Protein AF-A0A7S0HJM2-F1 (afdb_monomer_lite)

Foldseek 3Di:
DDDDDDDDDDDDDDDDDDDDDDDDDDDDDDDDDDDDDDDDPPDVVVVVVVCVVVPDPDQLVVQLVVCVVVVHDNVSSNVSSVVSVVQVVVLQVVQVLLVVLLPDPAQFLVNVLVVLVVVLVCLVVVCDPVNVVVVVVCVVVVHCVVVVSVVVSVLSVVLNLLSVLDDPVCRRPVVVCDDVNLVSSCVVVVVDPCSVSSVVSSLVSLVSRLLSVVQNVCVVVVHDRDSGPVVSVVVCVVPPDPSRVVSVVVVVLVPDDPVVVVVVVVVVVVVVVVVVVVVVVD

Radius of gyration: 31.95 Å; chains: 1; bounding box: 78×74×97 Å

pLDDT: mean 72.07, std 19.84, range [29.3, 94.88]

Sequence (282 aa):
ELHRLRSRLASMLVRRAGLASCRRWAVRSLCTPTTPPTPPTPTISERIQDRIAEQATSAPSLAFDAARRRGGGFGDAVAAMREKKKQVDKEDAFAANTQHLIKLPKFTMSEFREMLQESLDKQEAGMSYLNKARLKLDTMRGGSTETMIDGQVAKVQTQIDIINQMTPCEVDRPALIGYLERERITLALGLGSDKRIIGDMLEQQEMMAMQRQWTIREVLQGRGVPVTNEEARIRMGNSPTKWYVKVMRRMQIKNMTFKDRRKLWMYNGKKNKRAKDTARWK

Structure (mmCIF, N/CA/C/O backbone):
data_AF-A0A7S0HJM2-F1
#
_entry.id   AF-A0A7S0HJM2-F1
#
loop_
_atom_site.group_PDB
_atom_site.id
_atom_site.type_symbol
_atom_site.label_atom_id
_atom_site.label_alt_id
_atom_site.label_comp_id
_atom_site.label_asym_id
_atom_site.label_entity_id
_atom_site.label_seq_id
_atom_site.pdbx_PDB_ins_code
_atom_site.Cartn_x
_atom_site.Cartn_y
_atom_site.Cartn_z
_atom_site.occupancy
_atom_site.B_iso_or_equiv
_atom_site.auth_seq_id
_atom_site.auth_comp_id
_atom_site.auth_asym_id
_atom_site.auth_atom_id
_atom_site.pdbx_PDB_model_num
ATOM 1 N N . GLU A 1 1 ? -47.186 -0.959 18.028 1.00 35.44 1 GLU A N 1
ATOM 2 C CA . GLU A 1 1 ? -46.900 -2.007 17.030 1.00 35.44 1 GLU A CA 1
ATOM 3 C C . GLU A 1 1 ? -47.583 -1.653 15.713 1.00 35.44 1 GLU A C 1
ATOM 5 O O . GLU A 1 1 ? -48.695 -1.155 15.739 1.00 35.44 1 GLU A O 1
ATOM 10 N N . LEU A 1 2 ? -46.881 -1.881 14.598 1.00 34.25 2 LEU A N 1
ATOM 11 C CA . LEU A 1 2 ? -47.413 -2.143 13.251 1.00 34.25 2 LEU A CA 1
ATOM 12 C C . LEU A 1 2 ? -48.374 -1.118 12.605 1.00 34.25 2 LEU A C 1
ATOM 14 O O . LEU A 1 2 ? -49.570 -1.353 12.503 1.00 34.25 2 LEU A O 1
ATOM 18 N N . HIS A 1 3 ? -47.807 -0.098 11.951 1.00 29.86 3 HIS A N 1
ATOM 19 C CA . HIS A 1 3 ? -48.376 0.410 10.696 1.00 29.86 3 HIS A CA 1
ATOM 20 C C . HIS A 1 3 ? -47.515 -0.080 9.527 1.00 29.86 3 HIS A C 1
ATOM 22 O O . HIS A 1 3 ? -46.443 0.447 9.233 1.00 29.86 3 HIS A O 1
ATOM 28 N N . ARG A 1 4 ? -47.987 -1.147 8.881 1.00 39.69 4 ARG A N 1
ATOM 29 C CA . ARG A 1 4 ? -47.560 -1.593 7.552 1.00 39.69 4 ARG A CA 1
ATOM 30 C C . ARG A 1 4 ? -48.736 -1.431 6.594 1.00 39.69 4 ARG A C 1
ATOM 32 O O . ARG A 1 4 ? -49.878 -1.585 7.008 1.00 39.69 4 ARG A O 1
ATOM 39 N N . LEU A 1 5 ? -48.375 -1.305 5.313 1.00 39.41 5 LEU A N 1
ATOM 40 C CA . LEU A 1 5 ? -49.205 -1.367 4.100 1.00 39.41 5 LEU A CA 1
ATOM 41 C C . LEU A 1 5 ? -49.820 -0.017 3.700 1.00 39.41 5 LEU A C 1
ATOM 43 O O . LEU A 1 5 ? -50.412 0.661 4.518 1.00 39.41 5 LEU A O 1
ATOM 47 N N . ARG A 1 6 ? -49.808 0.427 2.446 1.00 37.84 6 ARG A N 1
ATOM 48 C CA . ARG A 1 6 ? -49.053 0.105 1.226 1.00 37.84 6 ARG A CA 1
ATOM 49 C C . ARG A 1 6 ? -49.478 1.206 0.235 1.00 37.84 6 ARG A C 1
ATOM 51 O O . ARG A 1 6 ? -50.664 1.391 0.022 1.00 37.84 6 ARG A O 1
ATOM 58 N N . SER A 1 7 ? -48.509 1.919 -0.334 1.00 36.03 7 SER A N 1
ATOM 59 C CA . SER A 1 7 ? -48.443 2.389 -1.734 1.00 36.03 7 SER A CA 1
ATOM 60 C C . SER A 1 7 ? -49.703 2.843 -2.520 1.00 36.03 7 SER A C 1
ATOM 62 O O . SER A 1 7 ? -50.543 2.015 -2.852 1.00 36.03 7 SER A O 1
ATOM 64 N N . ARG A 1 8 ? -49.566 4.066 -3.087 1.00 38.41 8 ARG A N 1
ATOM 65 C CA . ARG A 1 8 ? -49.830 4.492 -4.496 1.00 38.41 8 ARG A CA 1
ATOM 66 C C . ARG A 1 8 ? -51.264 4.898 -4.918 1.00 38.41 8 ARG A C 1
ATOM 68 O O . ARG A 1 8 ? -52.095 4.022 -5.090 1.00 38.41 8 ARG A O 1
ATOM 75 N N . LEU A 1 9 ? -51.486 6.176 -5.297 1.00 31.44 9 LEU A N 1
ATOM 76 C CA . LEU A 1 9 ? -51.488 6.721 -6.688 1.00 31.44 9 LEU A CA 1
ATOM 77 C C . LEU A 1 9 ? -52.138 8.128 -6.825 1.00 31.44 9 LEU A C 1
ATOM 79 O O . LEU A 1 9 ? -53.023 8.471 -6.054 1.00 31.44 9 LEU A O 1
ATOM 83 N N . ALA A 1 10 ? -51.718 8.842 -7.891 1.00 31.72 10 ALA A N 1
ATOM 84 C CA . ALA A 1 10 ? -52.287 10.036 -8.569 1.00 31.72 10 ALA A CA 1
ATOM 85 C C . ALA A 1 10 ? -52.242 11.383 -7.804 1.00 31.72 10 ALA A C 1
ATOM 87 O O . ALA A 1 10 ? -52.931 11.560 -6.813 1.00 31.72 10 ALA A O 1
ATOM 88 N N . SER A 1 11 ? -51.386 12.373 -8.112 1.00 32.09 11 SER A N 1
ATOM 89 C CA . SER A 1 11 ? -51.112 13.131 -9.359 1.00 32.09 11 SER A CA 1
ATOM 90 C C . SER A 1 11 ? -52.329 13.887 -9.915 1.00 32.09 11 SER A C 1
ATOM 92 O O . SER A 1 11 ? -53.127 13.341 -10.672 1.00 32.09 11 SER A O 1
ATOM 94 N N . MET A 1 12 ? -52.433 15.167 -9.538 1.00 32.38 12 MET A N 1
ATOM 95 C CA . MET A 1 12 ? -53.370 16.164 -10.059 1.00 32.38 12 MET A CA 1
ATOM 96 C C . MET A 1 12 ? -52.606 17.391 -10.597 1.00 32.38 12 MET A C 1
ATOM 98 O O . MET A 1 12 ? -51.786 17.957 -9.884 1.00 32.38 12 MET A O 1
ATOM 102 N N . LEU A 1 13 ? -52.937 17.763 -11.844 1.00 34.78 13 LEU A N 1
ATOM 103 C CA . LEU A 1 13 ? -53.300 19.102 -12.363 1.00 34.78 13 LEU A CA 1
ATOM 104 C C . LEU A 1 13 ? -52.437 20.351 -12.069 1.00 34.78 13 LEU A C 1
ATOM 106 O O . LEU A 1 13 ? -52.196 20.674 -10.917 1.00 34.78 13 LEU A O 1
ATOM 110 N N . VAL A 1 14 ? -52.164 21.134 -13.135 1.00 35.84 14 VAL A N 1
ATOM 111 C CA . VAL A 1 14 ? -52.403 22.604 -13.345 1.00 35.84 14 VAL A CA 1
ATOM 112 C C . VAL A 1 14 ? -51.677 23.002 -14.662 1.00 35.84 14 VAL A C 1
ATOM 114 O O . VAL A 1 14 ? -50.495 22.722 -14.788 1.00 35.84 14 VAL A O 1
ATOM 117 N N . ARG A 1 15 ? -52.297 23.377 -15.802 1.00 37.44 15 ARG A N 1
ATOM 118 C CA . ARG A 1 15 ? -53.109 24.544 -16.267 1.00 37.44 15 ARG A CA 1
ATOM 119 C C . ARG A 1 15 ? -52.349 25.868 -16.572 1.00 37.44 15 ARG A C 1
ATOM 121 O O . ARG A 1 15 ? -51.849 26.489 -15.648 1.00 37.44 15 ARG A O 1
ATOM 128 N N . ARG A 1 16 ? -52.546 26.356 -17.827 1.00 35.62 16 ARG A N 1
ATOM 129 C CA . ARG A 1 16 ? -52.614 27.766 -18.349 1.00 35.62 16 ARG A CA 1
ATOM 130 C C . ARG A 1 16 ? -51.296 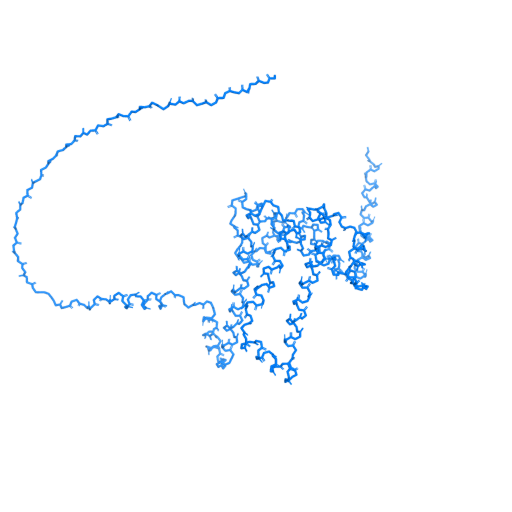28.577 -18.445 1.00 35.62 16 ARG A C 1
ATOM 132 O O . ARG A 1 16 ? -50.436 28.397 -17.609 1.00 35.62 16 ARG A O 1
ATOM 139 N N . ALA A 1 17 ? -51.046 29.502 -19.389 1.00 33.78 17 ALA A N 1
ATOM 140 C CA . ALA A 1 17 ? -51.812 30.192 -20.446 1.00 33.78 17 ALA A CA 1
ATOM 141 C C . ALA A 1 17 ? -50.850 30.780 -21.521 1.00 33.78 17 ALA A C 1
ATOM 143 O O . ALA A 1 17 ? -49.657 30.913 -21.266 1.00 33.78 17 ALA A O 1
ATOM 144 N N . GLY A 1 18 ? -51.377 31.167 -22.692 1.00 29.30 18 GLY A N 1
ATOM 145 C CA . GLY A 1 18 ? -50.686 31.981 -23.708 1.00 29.30 18 GLY A CA 1
ATOM 146 C C . GLY A 1 18 ? -51.270 33.397 -23.851 1.00 29.30 18 GLY A C 1
ATOM 147 O O . GLY A 1 18 ? -52.279 33.681 -23.209 1.00 29.30 18 GLY A O 1
ATOM 148 N N . LEU A 1 19 ? -50.627 34.228 -24.697 1.00 34.22 19 LEU A N 1
ATOM 149 C CA . LEU A 1 19 ? -51.104 35.382 -25.517 1.00 34.22 19 LEU A CA 1
ATOM 150 C C . LEU A 1 19 ? -49.920 36.357 -25.767 1.00 34.22 19 LEU A C 1
ATOM 152 O O . LEU A 1 19 ? -49.280 36.771 -24.811 1.00 34.22 19 LEU A O 1
ATOM 156 N N . ALA A 1 20 ? -49.462 36.531 -27.023 1.00 34.50 20 ALA A N 1
ATOM 157 C CA . ALA A 1 20 ? -49.727 37.664 -27.954 1.00 34.50 20 ALA A CA 1
ATOM 158 C C . ALA A 1 20 ? -48.845 38.919 -27.660 1.00 34.50 20 ALA A C 1
ATOM 160 O O . ALA A 1 20 ? -48.579 39.193 -26.506 1.00 34.50 20 ALA A O 1
ATOM 161 N N . SER A 1 21 ? -48.343 39.767 -28.575 1.00 32.31 21 SER A N 1
ATOM 162 C CA . SER A 1 21 ? -48.654 40.086 -29.978 1.00 32.31 21 SER A CA 1
ATOM 163 C C . SER A 1 21 ? -47.616 41.108 -30.542 1.00 32.31 21 SER A C 1
ATOM 165 O O . SER A 1 21 ? -47.204 41.973 -29.781 1.00 32.31 21 SER A O 1
ATOM 167 N N . CYS A 1 22 ? -47.311 41.032 -31.860 1.00 31.11 22 CYS A N 1
ATOM 168 C CA . CYS A 1 22 ? -47.106 42.097 -32.898 1.00 31.11 22 CYS A CA 1
ATOM 169 C C . CYS A 1 22 ? -46.152 43.307 -32.640 1.00 31.11 22 CYS A C 1
ATOM 171 O O . CYS A 1 22 ? -46.094 43.808 -31.535 1.00 31.11 22 CYS A O 1
ATOM 173 N N . ARG A 1 23 ? -45.414 43.959 -33.567 1.00 34.47 23 ARG A N 1
ATOM 174 C CA . ARG A 1 23 ? -45.433 44.280 -35.028 1.00 34.47 23 ARG A CA 1
ATOM 175 C C . ARG A 1 23 ? -43.993 44.762 -35.388 1.00 34.47 23 ARG A C 1
ATOM 177 O O . ARG A 1 23 ? -43.391 45.443 -34.574 1.00 34.47 23 ARG A O 1
ATOM 184 N N . ARG A 1 24 ? -43.320 44.314 -36.461 1.00 33.84 24 ARG A N 1
ATOM 185 C CA . ARG A 1 24 ? -43.288 44.815 -37.866 1.00 33.84 24 ARG A CA 1
ATOM 186 C C . ARG A 1 24 ? -42.875 46.298 -38.031 1.00 33.84 24 ARG A C 1
ATOM 188 O O . ARG A 1 24 ? -43.636 47.149 -37.602 1.00 33.84 24 ARG A O 1
ATOM 195 N N . TRP A 1 25 ? -41.779 46.559 -38.768 1.00 30.77 25 TRP A N 1
ATOM 196 C CA . TRP A 1 25 ? -41.647 47.496 -39.914 1.00 30.77 25 TRP A CA 1
ATOM 197 C C . TRP A 1 25 ? -40.317 47.249 -40.673 1.00 30.77 25 TRP A C 1
ATOM 199 O O . TRP A 1 25 ? -39.283 47.000 -40.064 1.00 30.77 25 TRP A O 1
ATOM 209 N N . ALA A 1 26 ? -40.391 47.254 -42.010 1.00 34.91 26 ALA A N 1
ATOM 210 C CA . ALA A 1 26 ? -39.278 47.196 -42.973 1.00 34.91 26 ALA A CA 1
ATOM 211 C C . ALA A 1 26 ? -38.727 48.627 -43.217 1.00 34.91 26 ALA A C 1
ATOM 213 O O . ALA A 1 26 ? -39.405 49.583 -42.861 1.00 34.91 26 ALA A O 1
ATOM 214 N N . VAL A 1 27 ? -37.536 48.870 -43.783 1.00 32.28 27 VAL A N 1
ATOM 215 C CA . VAL A 1 27 ? -37.271 48.960 -45.239 1.00 32.28 27 VAL A CA 1
ATOM 216 C C . VAL A 1 27 ? -35.785 49.346 -45.474 1.00 32.28 27 VAL A C 1
ATOM 218 O O . VAL A 1 27 ? -35.268 50.221 -44.793 1.00 32.28 27 VAL A O 1
ATOM 221 N N . ARG A 1 28 ? -35.157 48.684 -46.465 1.00 34.41 28 ARG A N 1
ATOM 222 C CA . ARG A 1 28 ? -34.035 49.051 -47.378 1.00 34.41 28 ARG A CA 1
ATOM 223 C C . ARG A 1 28 ? -32.999 50.134 -46.989 1.00 34.41 28 ARG A C 1
ATOM 225 O O . ARG A 1 28 ? -33.351 51.294 -46.845 1.00 34.41 28 ARG A O 1
ATOM 232 N N . SER A 1 29 ? -31.716 49.812 -47.206 1.00 29.88 29 SER A N 1
ATOM 233 C CA . SER A 1 29 ? -30.872 50.550 -48.171 1.00 29.88 29 SER A CA 1
ATOM 234 C C . SER A 1 29 ? -29.669 49.714 -48.621 1.00 29.88 29 SER A C 1
ATOM 236 O O . SER A 1 29 ? -28.925 49.183 -47.803 1.00 29.88 29 SER A O 1
ATOM 238 N N . LEU A 1 30 ? -29.498 49.614 -49.940 1.00 36.19 30 LEU A N 1
ATOM 239 C CA . LEU A 1 30 ? -28.262 49.217 -50.615 1.00 36.19 30 LEU A CA 1
ATOM 240 C C . LEU A 1 30 ? -27.170 50.252 -50.316 1.00 36.19 30 LEU A C 1
ATOM 242 O O . LEU A 1 30 ? -27.486 51.438 -50.298 1.00 36.19 30 LEU A O 1
ATOM 246 N N . CYS A 1 31 ? -25.934 49.793 -50.104 1.00 30.30 31 CYS A N 1
ATOM 247 C CA . CYS A 1 31 ? -24.673 50.462 -50.458 1.00 30.30 31 CYS A CA 1
ATOM 248 C C . CYS A 1 31 ? -23.500 49.606 -49.951 1.00 30.30 31 CYS A C 1
ATOM 250 O O . CYS A 1 31 ? -23.173 49.613 -48.769 1.00 30.30 31 CYS A O 1
ATOM 252 N N . THR A 1 32 ? -22.855 48.869 -50.852 1.00 41.56 32 THR A N 1
ATOM 253 C CA . THR A 1 32 ? -21.442 48.492 -50.702 1.00 41.56 32 THR A CA 1
ATOM 254 C C . THR A 1 32 ? -20.575 49.673 -51.133 1.00 41.56 32 THR A C 1
ATOM 256 O O . THR A 1 32 ? -20.859 50.277 -52.169 1.00 41.56 32 THR A O 1
ATOM 259 N N . PRO A 1 33 ? -19.488 49.955 -50.401 1.00 38.25 33 PRO A N 1
ATOM 260 C CA . PRO A 1 33 ? -18.193 49.861 -51.061 1.00 38.25 33 PRO A CA 1
ATOM 261 C C . PRO A 1 33 ? -17.135 49.136 -50.213 1.00 38.25 33 PRO A C 1
ATOM 263 O O . PRO A 1 33 ? -16.931 49.396 -49.032 1.00 38.25 33 PRO A O 1
ATOM 266 N N . THR A 1 34 ? -16.487 48.196 -50.894 1.00 39.16 34 THR A N 1
ATOM 267 C CA . THR A 1 34 ? -15.087 47.765 -50.829 1.00 39.16 34 THR A CA 1
ATOM 268 C C . THR A 1 34 ? -14.243 48.239 -49.636 1.00 39.16 34 THR A C 1
ATOM 270 O O . THR A 1 34 ? -13.837 49.396 -49.559 1.00 39.16 34 THR A O 1
ATOM 273 N N . THR A 1 35 ? -13.871 47.293 -48.770 1.00 39.47 35 THR A N 1
ATOM 274 C CA . THR A 1 35 ? -12.772 47.406 -47.792 1.00 39.47 35 THR A CA 1
ATOM 275 C C . THR A 1 35 ? -11.821 46.195 -47.950 1.00 39.47 35 THR A C 1
ATOM 277 O O . THR A 1 35 ? -12.272 45.133 -48.383 1.00 39.47 35 THR A O 1
ATOM 280 N N . PRO A 1 36 ? -10.505 46.365 -47.701 1.00 46.25 36 PRO A N 1
ATOM 281 C CA . PRO A 1 36 ? -9.412 45.472 -48.125 1.00 46.25 36 PRO A CA 1
ATOM 282 C C . PRO A 1 36 ? -9.379 44.132 -47.360 1.00 46.25 36 PRO A C 1
ATOM 284 O O . PRO A 1 36 ? -10.027 44.018 -46.318 1.00 46.25 36 PRO A O 1
ATOM 287 N N . PRO A 1 37 ? -8.657 43.103 -47.863 1.00 42.22 37 PRO A N 1
ATOM 288 C CA . PRO A 1 37 ? -8.798 41.732 -47.386 1.00 42.22 37 PRO A CA 1
ATOM 289 C C . PRO A 1 37 ? -8.430 41.607 -45.909 1.00 42.22 37 PRO A C 1
ATOM 291 O O . PRO A 1 37 ? -7.331 41.945 -45.472 1.00 42.22 37 PRO A O 1
ATOM 294 N N . THR A 1 38 ? -9.383 41.082 -45.151 1.00 48.31 38 THR A N 1
ATOM 295 C CA . THR A 1 38 ? -9.191 40.553 -43.805 1.00 48.31 38 THR A CA 1
ATOM 296 C C . THR A 1 38 ? -8.124 39.449 -43.875 1.00 48.31 38 THR A C 1
ATOM 298 O O . THR A 1 38 ? -8.160 38.649 -44.815 1.00 48.31 38 THR A O 1
ATOM 301 N N . PRO A 1 39 ? -7.167 39.377 -42.928 1.00 53.12 39 PRO A N 1
ATOM 302 C CA . PRO A 1 39 ? -6.215 38.269 -42.876 1.00 53.12 39 PRO A CA 1
ATOM 303 C C . PRO A 1 39 ? -6.983 36.938 -42.833 1.00 53.12 39 PRO A C 1
ATOM 305 O O . PRO A 1 39 ? -8.080 36.900 -42.259 1.00 53.12 39 PRO A O 1
ATOM 308 N N . PRO A 1 40 ? -6.465 35.863 -43.460 1.00 50.03 40 PRO A N 1
ATOM 309 C CA . PRO A 1 40 ? -7.188 34.606 -43.553 1.00 50.03 40 PRO A CA 1
ATOM 310 C C . PRO A 1 40 ? -7.595 34.162 -42.151 1.00 50.03 40 PRO A C 1
ATOM 312 O O . PRO A 1 40 ? -6.784 34.105 -41.228 1.00 50.03 40 PRO A O 1
ATOM 315 N N . THR A 1 41 ? -8.891 33.900 -41.985 1.00 56.47 41 THR A N 1
ATOM 316 C CA . THR A 1 41 ? -9.397 33.269 -40.769 1.00 56.47 41 THR A CA 1
ATOM 317 C C . THR A 1 41 ? -8.665 31.936 -40.651 1.00 56.47 41 THR A C 1
ATOM 319 O O . THR A 1 41 ? -8.779 31.146 -41.591 1.00 56.47 41 THR A O 1
ATOM 322 N N . PRO A 1 42 ? -7.910 31.682 -39.564 1.00 46.59 42 PRO A N 1
ATOM 323 C CA . PRO A 1 42 ? -7.112 30.475 -39.461 1.00 46.59 42 PRO A CA 1
ATOM 324 C C . PRO A 1 42 ? -8.036 29.280 -39.624 1.00 46.59 42 PRO A C 1
ATOM 326 O O . PRO A 1 42 ? -9.114 29.203 -39.015 1.00 46.59 42 PRO A O 1
ATOM 329 N N . THR A 1 43 ? -7.623 28.391 -40.513 1.00 58.78 43 THR A N 1
ATOM 330 C CA . THR A 1 43 ? -8.372 27.202 -40.895 1.00 58.78 43 THR A CA 1
ATOM 331 C C . THR A 1 43 ? -8.685 26.405 -39.624 1.00 58.78 43 THR A C 1
ATOM 333 O O . THR A 1 43 ? -7.910 26.432 -38.670 1.00 58.78 43 THR A O 1
ATOM 336 N N . ILE A 1 44 ? -9.794 25.657 -39.565 1.00 53.03 44 ILE A N 1
ATOM 337 C CA . ILE A 1 44 ? -10.112 24.813 -38.389 1.00 53.03 44 ILE A CA 1
ATOM 338 C C . ILE A 1 44 ? -8.910 23.916 -38.019 1.00 53.03 44 ILE A C 1
ATOM 340 O O . ILE A 1 44 ? -8.659 23.686 -36.842 1.00 53.03 44 ILE A O 1
ATOM 344 N N . SER A 1 45 ? -8.107 23.517 -39.012 1.00 44.09 45 SER A N 1
ATOM 345 C CA . SER A 1 45 ? -6.845 22.792 -38.836 1.00 44.09 45 SER A CA 1
ATOM 346 C C . SER A 1 45 ? -5.731 23.597 -38.141 1.00 44.09 45 SER A C 1
ATOM 348 O O . SER A 1 45 ? -5.019 23.030 -37.319 1.00 44.09 45 SER A O 1
ATOM 350 N N . GLU A 1 46 ? -5.602 24.901 -38.400 1.00 45.16 46 GLU A N 1
ATOM 351 C CA . GLU A 1 46 ? -4.646 25.795 -37.718 1.00 45.16 46 GLU A CA 1
ATOM 352 C C . GLU A 1 46 ? -5.116 26.121 -36.299 1.00 45.16 46 GLU A C 1
ATOM 354 O O . GLU A 1 46 ? -4.326 26.072 -35.373 1.00 45.16 46 GLU A O 1
ATOM 359 N N . ARG A 1 47 ? -6.426 26.295 -36.067 1.00 48.97 47 ARG A N 1
ATOM 360 C CA . ARG A 1 47 ? -6.972 26.420 -34.698 1.00 48.97 47 ARG A CA 1
ATOM 361 C C . ARG A 1 47 ? -6.829 25.141 -33.872 1.00 48.97 47 ARG A C 1
ATOM 363 O O . ARG A 1 47 ? -6.786 25.212 -32.646 1.00 48.97 47 ARG A O 1
ATOM 370 N N . ILE A 1 48 ? -6.794 23.975 -34.518 1.00 47.00 48 ILE A N 1
ATOM 371 C CA . ILE A 1 48 ? -6.498 22.696 -33.865 1.00 47.00 48 ILE A CA 1
ATOM 372 C C . ILE A 1 48 ? -4.998 22.604 -33.560 1.00 47.00 48 ILE A C 1
ATOM 374 O O . ILE A 1 48 ? -4.652 22.219 -32.451 1.00 47.00 48 ILE A O 1
ATOM 378 N N . GLN A 1 49 ? -4.118 23.020 -34.475 1.00 42.75 49 GLN A N 1
ATOM 379 C CA . GLN A 1 49 ? -2.667 23.050 -34.247 1.00 42.75 49 GLN A CA 1
ATOM 380 C C . GLN A 1 49 ? -2.245 24.093 -33.198 1.00 42.75 49 GLN A C 1
ATOM 382 O O . GLN A 1 49 ? -1.430 23.772 -32.339 1.00 42.75 49 GLN A O 1
ATOM 387 N N . ASP A 1 50 ? -2.874 25.267 -33.168 1.00 37.66 50 ASP A N 1
ATOM 388 C CA . ASP A 1 50 ? -2.635 26.304 -32.159 1.00 37.66 50 ASP A CA 1
ATOM 389 C C . ASP A 1 50 ? -3.240 25.930 -30.801 1.00 37.66 50 ASP A C 1
ATOM 391 O O . ASP A 1 50 ? -2.626 26.188 -29.776 1.00 37.66 50 ASP A O 1
ATOM 395 N N . ARG A 1 51 ? -4.368 25.201 -30.744 1.00 43.41 51 ARG A N 1
ATOM 396 C CA . ARG A 1 51 ? -4.836 24.595 -29.478 1.00 43.41 51 ARG A CA 1
ATOM 397 C C . ARG A 1 51 ? -3.951 23.439 -29.006 1.00 43.41 51 ARG A C 1
ATOM 399 O O . ARG A 1 51 ? -3.852 23.238 -27.802 1.00 43.41 51 ARG A O 1
ATOM 406 N N . ILE A 1 52 ? -3.301 22.711 -29.916 1.00 43.72 52 ILE A N 1
ATOM 407 C CA . ILE A 1 52 ? -2.284 21.690 -29.599 1.00 43.72 52 ILE A CA 1
ATOM 408 C C . ILE A 1 52 ? -0.964 22.345 -29.140 1.00 43.72 52 ILE A C 1
ATOM 410 O O . ILE A 1 52 ? -0.239 21.746 -28.351 1.00 43.72 52 ILE A O 1
ATOM 414 N N . ALA A 1 53 ? -0.661 23.570 -29.584 1.00 37.69 53 ALA A N 1
ATOM 415 C CA . ALA A 1 53 ? 0.522 24.332 -29.176 1.00 37.69 53 ALA A CA 1
ATOM 416 C C . ALA A 1 53 ? 0.303 25.180 -27.901 1.00 37.69 53 ALA A C 1
ATOM 418 O O . ALA A 1 53 ? 1.230 25.333 -27.106 1.00 37.69 53 ALA A O 1
ATOM 419 N N . GLU A 1 54 ? -0.912 25.690 -27.664 1.00 41.31 54 GLU A N 1
ATOM 420 C CA . GLU A 1 54 ? -1.283 26.486 -26.481 1.00 41.31 54 GLU A CA 1
ATOM 421 C C . GLU A 1 54 ? -1.777 25.634 -25.295 1.00 41.31 54 GLU A C 1
ATOM 423 O O . GLU A 1 54 ? -1.743 26.095 -24.152 1.00 41.31 54 GLU A O 1
ATOM 428 N N . GLN A 1 55 ? -2.174 24.371 -25.509 1.00 40.81 55 GLN A N 1
ATOM 429 C CA . GLN A 1 55 ? -2.395 23.404 -24.429 1.00 40.81 55 GLN A CA 1
ATOM 430 C C . GLN A 1 55 ? -1.212 22.434 -24.313 1.00 40.81 55 GLN A C 1
ATOM 432 O O . GLN A 1 55 ? -1.024 21.548 -25.135 1.00 40.81 55 GLN A O 1
ATOM 437 N N . ALA A 1 56 ? -0.501 22.542 -23.189 1.00 37.66 56 ALA A N 1
ATOM 438 C CA . ALA A 1 56 ? 0.409 21.542 -22.632 1.00 37.66 56 ALA A CA 1
ATOM 439 C C . ALA A 1 56 ? 1.836 21.481 -23.208 1.00 37.66 56 ALA A C 1
ATOM 441 O O . ALA A 1 56 ? 2.274 20.468 -23.755 1.00 37.66 56 ALA A O 1
ATOM 442 N N . THR A 1 57 ? 2.677 22.440 -22.806 1.00 50.22 57 THR A N 1
ATOM 443 C CA . THR A 1 57 ? 4.002 22.016 -22.329 1.00 50.22 57 THR A CA 1
ATOM 444 C C . THR A 1 57 ? 3.786 21.192 -21.058 1.00 50.22 57 THR A C 1
ATOM 446 O O . THR A 1 57 ? 3.728 21.701 -19.943 1.00 50.22 57 THR A O 1
ATOM 449 N N . SER A 1 58 ? 3.563 19.892 -21.240 1.00 64.94 58 SER A N 1
ATOM 450 C CA . SER A 1 58 ? 3.454 18.921 -20.154 1.00 64.94 58 SER A CA 1
ATOM 451 C C . SER A 1 58 ? 4.597 19.124 -19.136 1.00 64.94 58 SER A C 1
ATOM 453 O O . SER A 1 58 ? 5.725 19.443 -19.514 1.00 64.94 58 SER A O 1
ATOM 455 N N . ALA A 1 59 ? 4.353 18.931 -17.835 1.00 69.50 59 ALA A N 1
ATOM 456 C CA . ALA A 1 59 ? 5.409 19.045 -16.816 1.00 69.50 59 ALA A CA 1
ATOM 457 C C . ALA A 1 59 ? 6.726 18.292 -17.168 1.00 69.50 59 ALA A C 1
ATOM 459 O O . ALA A 1 59 ? 7.805 18.802 -16.851 1.00 69.50 59 ALA A O 1
ATOM 460 N N . PRO A 1 60 ? 6.693 17.141 -17.879 1.00 75.69 60 PRO A N 1
ATOM 461 C CA . PRO A 1 60 ? 7.882 16.500 -18.445 1.00 75.69 60 PRO A CA 1
ATOM 462 C C . PRO A 1 60 ? 8.631 17.333 -19.497 1.00 75.69 60 PRO A C 1
ATOM 464 O O . PRO A 1 60 ? 9.858 17.394 -19.446 1.00 75.69 60 PRO A O 1
ATOM 467 N N . SER A 1 61 ? 7.941 17.985 -20.439 1.00 71.44 61 SER A N 1
ATOM 468 C CA . SER A 1 61 ? 8.593 18.812 -21.468 1.00 71.44 61 SER A CA 1
ATOM 469 C C . SER A 1 61 ? 9.196 20.090 -20.882 1.00 71.44 61 SER A C 1
ATOM 471 O O . SER A 1 61 ? 10.294 20.476 -21.263 1.00 71.44 61 SER A O 1
ATOM 473 N N . LEU A 1 62 ? 8.563 20.684 -19.864 1.00 80.88 62 LEU A N 1
ATOM 474 C CA . LEU A 1 62 ? 9.161 21.803 -19.121 1.00 80.88 62 LEU A CA 1
ATOM 475 C C . LEU A 1 62 ? 10.445 21.392 -18.389 1.00 80.88 62 LEU A C 1
ATOM 477 O O . LEU A 1 62 ? 11.398 22.167 -18.314 1.00 80.88 62 LEU A O 1
ATOM 481 N N . ALA A 1 63 ? 10.494 20.167 -17.864 1.00 78.12 63 ALA A N 1
ATOM 482 C CA . ALA A 1 63 ? 11.685 19.630 -17.216 1.00 78.12 63 ALA A CA 1
ATOM 483 C C . ALA A 1 63 ? 12.819 19.334 -18.205 1.00 78.12 63 ALA A C 1
ATOM 485 O O . ALA A 1 63 ? 13.982 19.589 -17.892 1.00 78.12 63 ALA A O 1
ATOM 486 N N . PHE A 1 64 ? 12.473 18.848 -19.401 1.00 79.94 64 PHE A N 1
ATOM 487 C CA . PHE A 1 64 ? 13.403 18.684 -20.515 1.00 79.94 64 PHE A CA 1
ATOM 488 C C . PHE A 1 64 ? 14.045 20.025 -20.899 1.00 79.94 64 PHE A C 1
ATOM 490 O O . PHE A 1 64 ? 15.270 20.154 -20.917 1.00 79.94 64 PHE A O 1
ATOM 497 N N . ASP A 1 65 ? 13.222 21.050 -21.126 1.00 79.06 65 ASP A N 1
ATOM 498 C CA . ASP A 1 65 ? 13.695 22.378 -21.519 1.00 79.06 65 ASP A CA 1
ATOM 499 C C . ASP A 1 65 ? 14.502 23.055 -20.406 1.00 79.06 65 ASP A C 1
ATOM 501 O O . ASP A 1 65 ? 15.520 23.694 -20.674 1.00 79.06 65 ASP A O 1
ATOM 505 N N . ALA A 1 66 ? 14.105 22.883 -19.143 1.00 83.56 66 ALA A N 1
ATOM 506 C CA . ALA A 1 66 ? 14.848 23.403 -17.998 1.00 83.56 66 ALA A CA 1
ATOM 507 C C . ALA A 1 66 ? 16.235 22.754 -17.855 1.00 83.56 66 ALA A C 1
ATOM 509 O O . ALA A 1 66 ? 17.209 23.451 -17.570 1.00 83.56 66 ALA A O 1
ATOM 510 N N . ALA A 1 67 ? 16.345 21.441 -18.072 1.00 79.62 67 ALA A N 1
ATOM 511 C CA . ALA A 1 67 ? 17.625 20.735 -18.058 1.00 79.62 67 ALA A CA 1
ATOM 512 C C . ALA A 1 67 ? 18.527 21.172 -19.225 1.00 79.62 67 ALA A C 1
ATOM 514 O O . ALA A 1 67 ? 19.716 21.425 -19.025 1.00 79.62 67 ALA A O 1
ATOM 515 N N . ARG A 1 68 ? 17.945 21.375 -20.414 1.00 80.69 68 ARG A N 1
ATOM 516 C CA . ARG A 1 68 ? 18.658 21.892 -21.590 1.00 80.69 68 ARG A CA 1
ATOM 517 C C . ARG A 1 68 ? 19.155 23.328 -21.387 1.00 80.69 68 ARG A C 1
ATOM 519 O O . ARG A 1 68 ? 20.285 23.644 -21.742 1.00 80.69 68 ARG A O 1
ATOM 526 N N . ARG A 1 69 ? 18.349 24.193 -20.759 1.00 81.56 69 ARG A N 1
ATOM 527 C CA . ARG A 1 69 ? 18.728 25.582 -20.420 1.00 81.56 69 ARG A CA 1
ATOM 528 C C . ARG A 1 69 ? 19.820 25.678 -19.353 1.00 81.56 69 ARG A C 1
ATOM 530 O O . ARG A 1 69 ? 20.525 26.677 -19.311 1.00 81.56 69 ARG A O 1
ATOM 537 N N . ARG A 1 70 ? 19.984 24.654 -18.512 1.00 81.44 70 ARG A N 1
ATOM 538 C CA . ARG A 1 70 ? 21.071 24.563 -17.518 1.00 81.44 70 ARG A CA 1
ATOM 539 C C . ARG A 1 70 ? 22.399 24.063 -18.103 1.00 81.44 70 ARG A C 1
ATOM 541 O O . ARG A 1 70 ? 23.341 23.868 -17.345 1.00 81.44 70 ARG A O 1
ATOM 548 N N . GLY A 1 71 ? 22.479 23.856 -19.420 1.00 73.56 71 GLY A N 1
ATOM 549 C CA . GLY A 1 71 ? 23.684 23.360 -20.091 1.00 73.56 71 GLY A CA 1
ATOM 550 C C . GLY A 1 71 ? 23.861 21.841 -20.026 1.00 73.56 71 GLY A C 1
ATOM 551 O O . GLY A 1 71 ? 24.924 21.347 -20.388 1.00 73.56 71 GLY A O 1
ATOM 552 N N . GLY A 1 72 ? 22.842 21.096 -19.580 1.00 73.50 72 GLY A N 1
ATOM 553 C CA . GLY A 1 72 ? 22.851 19.634 -19.625 1.00 73.50 72 GLY A CA 1
ATOM 554 C C . GLY A 1 72 ? 22.793 19.116 -21.063 1.00 73.50 72 GLY A C 1
ATOM 555 O O . GLY A 1 72 ? 22.154 19.721 -21.932 1.00 73.50 72 GLY A O 1
ATOM 556 N N . GLY A 1 73 ? 23.445 17.981 -21.318 1.00 80.06 73 GLY A N 1
ATOM 557 C CA . GLY A 1 73 ? 23.383 17.328 -22.624 1.00 80.06 73 GLY A CA 1
ATOM 558 C C . GLY A 1 73 ? 21.965 16.843 -22.949 1.00 80.06 73 GLY A C 1
ATOM 559 O O . GLY A 1 73 ? 21.099 16.745 -22.079 1.00 80.06 73 GLY A O 1
ATOM 560 N N . PHE A 1 74 ? 21.712 16.471 -24.209 1.00 74.31 74 PHE A N 1
ATOM 561 C CA . PHE A 1 74 ? 20.413 15.906 -24.609 1.00 74.31 74 PHE A CA 1
ATOM 562 C C . PHE A 1 74 ? 20.033 14.675 -23.763 1.00 74.31 74 PHE A C 1
ATOM 564 O O . PHE A 1 74 ? 18.870 14.514 -23.398 1.00 74.31 74 PHE A O 1
ATOM 571 N N . GLY A 1 75 ? 21.018 13.849 -23.389 1.00 75.31 75 GLY A N 1
ATOM 572 C CA . GLY A 1 75 ? 20.823 12.712 -22.485 1.00 75.31 75 GLY A CA 1
ATOM 573 C C . GLY A 1 75 ? 20.279 13.116 -21.109 1.00 75.31 75 GLY A C 1
ATOM 574 O O . GLY A 1 75 ? 19.310 12.514 -20.645 1.00 75.31 75 GLY A O 1
ATOM 575 N N . ASP A 1 76 ? 20.825 14.174 -20.506 1.00 75.50 76 ASP A N 1
ATOM 576 C CA . ASP A 1 76 ? 20.396 14.683 -19.195 1.00 75.50 76 ASP A CA 1
ATOM 577 C C . ASP A 1 76 ? 18.994 15.292 -19.261 1.00 75.50 76 ASP A C 1
ATOM 579 O O . ASP A 1 76 ? 18.169 15.089 -18.368 1.00 75.50 76 ASP A O 1
ATOM 583 N N . ALA A 1 77 ? 18.684 15.988 -20.357 1.00 73.56 77 ALA A N 1
ATOM 584 C CA . ALA A 1 77 ? 17.358 16.544 -20.585 1.00 73.56 77 ALA A CA 1
ATOM 585 C C . ALA A 1 77 ? 16.292 15.446 -20.735 1.00 73.56 77 ALA A C 1
ATOM 587 O O . ALA A 1 77 ? 15.225 15.527 -20.119 1.00 73.56 77 ALA A O 1
ATOM 588 N N . VAL A 1 78 ? 16.587 14.375 -21.482 1.00 77.44 78 VAL A N 1
ATOM 589 C CA . VAL A 1 78 ? 15.701 13.201 -21.587 1.00 77.44 78 VAL A CA 1
ATOM 590 C C . VAL A 1 78 ? 15.564 12.486 -20.239 1.00 77.44 78 VAL A C 1
ATOM 592 O O . VAL A 1 78 ? 14.469 12.027 -19.902 1.00 77.44 78 VAL A O 1
ATOM 595 N N . ALA A 1 79 ? 16.635 12.391 -19.449 1.00 72.88 79 ALA A N 1
ATOM 596 C CA . ALA A 1 79 ? 16.579 11.805 -18.111 1.00 72.88 79 ALA A CA 1
ATOM 597 C C . ALA A 1 79 ? 15.652 12.609 -17.184 1.00 72.88 79 ALA A C 1
ATOM 599 O O . ALA A 1 79 ? 14.731 12.033 -16.601 1.00 72.88 79 ALA A O 1
ATOM 600 N N . ALA A 1 80 ? 15.802 13.937 -17.142 1.00 76.94 80 ALA A N 1
ATOM 601 C CA . ALA A 1 80 ? 14.941 14.832 -16.368 1.00 76.94 80 ALA A CA 1
ATOM 602 C C . ALA A 1 80 ? 13.467 14.754 -16.808 1.00 76.94 80 ALA A C 1
ATOM 604 O O . ALA A 1 80 ? 12.563 14.680 -15.971 1.00 76.94 80 ALA A O 1
ATOM 605 N N . MET A 1 81 ? 13.215 14.691 -18.122 1.00 78.81 81 MET A N 1
ATOM 606 C CA . MET A 1 81 ? 11.877 14.469 -18.681 1.00 78.81 81 MET A CA 1
ATOM 607 C C . MET A 1 81 ? 11.270 13.155 -18.180 1.00 78.81 81 MET A C 1
ATOM 609 O O . MET A 1 81 ? 10.121 13.123 -17.738 1.00 78.81 81 MET A O 1
ATOM 613 N N . ARG A 1 82 ? 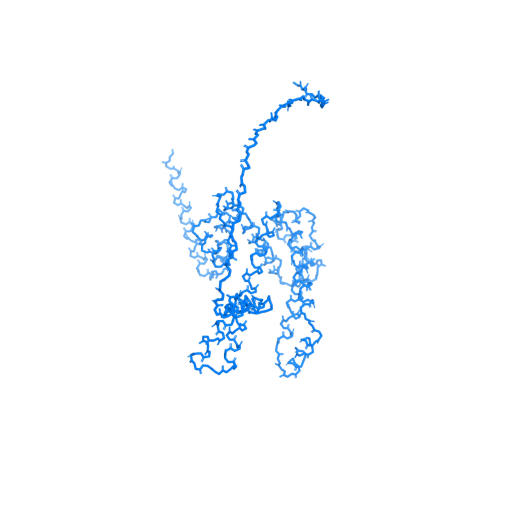12.039 12.058 -18.231 1.00 76.19 82 ARG A N 1
ATOM 614 C CA . ARG A 1 82 ? 11.593 10.729 -17.788 1.00 76.19 82 ARG A CA 1
ATOM 615 C C . ARG A 1 82 ? 11.313 10.692 -16.294 1.00 76.19 82 ARG A C 1
ATOM 617 O O . ARG A 1 82 ? 10.334 10.076 -15.889 1.00 76.19 82 ARG A O 1
ATOM 624 N N . GLU A 1 83 ? 12.143 11.326 -15.476 1.00 78.69 83 GLU A N 1
ATOM 625 C CA . GLU A 1 83 ? 11.908 11.412 -14.034 1.00 78.69 83 GLU A CA 1
ATOM 626 C C . GLU A 1 83 ? 10.633 12.181 -13.713 1.00 78.69 83 GLU A C 1
ATOM 628 O O . GLU A 1 83 ? 9.825 11.721 -12.906 1.00 78.69 83 GLU A O 1
ATOM 633 N N . LYS A 1 84 ? 10.409 13.312 -14.385 1.00 80.38 84 LYS A N 1
ATOM 634 C CA . LYS A 1 84 ? 9.191 14.102 -14.201 1.00 80.38 84 LYS A CA 1
ATOM 635 C C . LYS A 1 84 ? 7.953 13.384 -14.704 1.00 80.38 84 LYS A C 1
ATOM 637 O O . LYS A 1 84 ? 6.941 13.405 -14.015 1.00 80.38 84 LYS A O 1
ATOM 642 N N . LYS A 1 85 ? 8.051 12.656 -15.816 1.00 82.19 85 LYS A N 1
ATOM 643 C CA . LYS A 1 85 ? 6.980 11.765 -16.269 1.00 82.19 85 LYS A CA 1
ATOM 644 C C . LYS A 1 85 ? 6.668 10.689 -15.226 1.00 82.19 85 LYS A C 1
ATOM 646 O O . LYS A 1 85 ? 5.525 10.565 -14.820 1.00 82.19 85 LYS A O 1
ATOM 651 N N . LYS A 1 86 ? 7.688 10.008 -14.690 1.00 79.75 86 LYS A N 1
ATOM 652 C CA . LYS A 1 86 ? 7.514 9.028 -13.603 1.00 79.75 86 LYS A CA 1
ATOM 653 C C . LYS A 1 86 ? 6.886 9.633 -12.342 1.00 79.75 86 LYS A C 1
ATOM 655 O O . LYS A 1 86 ? 6.228 8.909 -11.605 1.00 79.75 86 LYS A O 1
ATOM 660 N N . GLN A 1 87 ? 7.144 10.905 -12.036 1.00 78.94 87 GLN A N 1
ATOM 661 C CA . GLN A 1 87 ? 6.507 11.598 -10.909 1.00 78.94 87 GLN A CA 1
ATOM 662 C C . GLN A 1 87 ? 5.022 11.844 -11.185 1.00 78.94 87 GLN A C 1
ATOM 664 O O . GLN A 1 87 ? 4.203 11.468 -10.354 1.00 78.94 87 GLN A O 1
ATOM 669 N N . VAL A 1 88 ? 4.687 12.379 -12.362 1.00 79.44 88 VAL A N 1
ATOM 670 C CA . VAL A 1 88 ? 3.294 12.605 -12.784 1.00 79.44 88 VAL A CA 1
ATOM 671 C C . VAL A 1 88 ? 2.515 11.290 -12.811 1.00 79.44 88 VAL A C 1
ATOM 673 O O . VAL A 1 88 ? 1.484 11.192 -12.161 1.00 79.44 88 VAL A O 1
ATOM 676 N N . ASP A 1 89 ? 3.065 10.235 -13.421 1.00 79.81 89 ASP A N 1
ATOM 677 C CA . ASP A 1 89 ? 2.419 8.916 -13.481 1.00 79.81 89 ASP A CA 1
ATOM 678 C C . ASP A 1 89 ? 2.122 8.355 -12.070 1.00 79.81 89 ASP A C 1
ATOM 680 O O . ASP A 1 89 ? 1.106 7.695 -11.846 1.00 79.81 89 ASP A O 1
ATOM 684 N N . LYS A 1 90 ? 2.996 8.622 -11.086 1.00 78.62 90 LYS A N 1
ATOM 685 C CA . LYS A 1 90 ? 2.787 8.222 -9.681 1.00 78.62 90 LYS A CA 1
ATOM 686 C C . LYS A 1 90 ? 1.703 9.046 -8.993 1.00 78.62 90 LYS A C 1
ATOM 688 O O . LYS A 1 90 ? 0.969 8.501 -8.171 1.00 78.62 90 LYS A O 1
ATOM 693 N N . GLU A 1 91 ? 1.639 10.342 -9.272 1.00 79.50 91 GLU A N 1
ATOM 694 C CA . GLU A 1 91 ? 0.620 11.240 -8.726 1.00 79.50 91 GLU A CA 1
ATOM 695 C C . GLU A 1 91 ? -0.758 10.918 -9.307 1.00 79.50 91 GLU A C 1
ATOM 697 O O . GLU A 1 91 ? -1.716 10.783 -8.549 1.00 79.50 91 GLU A O 1
ATOM 702 N N . ASP A 1 92 ? -0.840 10.651 -10.609 1.00 78.94 92 ASP A N 1
ATOM 703 C CA . ASP A 1 92 ? -2.070 10.220 -11.275 1.00 78.94 92 ASP A CA 1
ATOM 704 C C . ASP A 1 92 ? -2.552 8.867 -10.736 1.00 78.94 92 ASP A C 1
ATOM 706 O O . ASP A 1 92 ? -3.729 8.701 -10.404 1.00 78.94 92 ASP A O 1
ATOM 710 N N . ALA A 1 93 ? -1.637 7.906 -10.555 1.00 79.50 93 ALA A N 1
ATOM 711 C CA . ALA A 1 93 ? -1.955 6.625 -9.927 1.00 79.50 93 ALA A CA 1
ATOM 712 C C . ALA A 1 93 ? -2.440 6.797 -8.476 1.00 79.50 93 ALA A C 1
ATOM 714 O O . ALA A 1 93 ? -3.366 6.108 -8.040 1.00 79.50 93 ALA A O 1
ATOM 715 N N . PHE A 1 94 ? -1.850 7.731 -7.724 1.00 83.56 94 PHE A N 1
ATOM 716 C CA . PHE A 1 94 ? -2.285 8.058 -6.368 1.00 83.56 94 PHE A CA 1
ATOM 717 C C . PHE A 1 94 ? -3.685 8.680 -6.350 1.00 83.56 94 PHE A C 1
ATOM 719 O O . PHE A 1 94 ? -4.519 8.283 -5.530 1.00 83.56 94 PHE A O 1
ATOM 726 N N . ALA A 1 95 ? -3.963 9.625 -7.249 1.00 81.38 95 ALA A N 1
ATOM 727 C CA . ALA A 1 95 ? -5.267 10.261 -7.370 1.00 81.38 95 ALA A CA 1
ATOM 728 C C . ALA A 1 95 ? -6.346 9.234 -7.743 1.00 81.38 95 ALA A C 1
ATOM 730 O O . ALA A 1 95 ? -7.386 9.170 -7.082 1.00 81.38 95 ALA A O 1
ATOM 731 N N . ALA A 1 96 ? -6.074 8.371 -8.727 1.00 82.19 96 ALA A N 1
ATOM 732 C CA . ALA A 1 96 ? -6.973 7.294 -9.136 1.00 82.19 96 ALA A CA 1
ATOM 733 C C . ALA A 1 96 ? -7.254 6.312 -7.985 1.00 82.19 96 ALA A C 1
ATOM 735 O O . ALA A 1 96 ? -8.413 6.002 -7.702 1.00 82.19 96 ALA A O 1
ATOM 736 N N . ASN A 1 97 ? -6.213 5.888 -7.261 1.00 83.31 97 ASN A N 1
ATOM 737 C CA . ASN A 1 97 ? -6.361 5.010 -6.100 1.00 83.31 97 ASN A CA 1
ATOM 738 C C . ASN A 1 97 ? -7.164 5.688 -4.977 1.00 83.31 97 ASN A C 1
ATOM 740 O O . ASN A 1 97 ? -8.074 5.100 -4.401 1.00 83.31 97 ASN A O 1
ATOM 744 N N . THR A 1 98 ? -6.904 6.966 -4.700 1.00 83.19 98 THR A N 1
ATOM 745 C CA . THR A 1 98 ? -7.635 7.720 -3.672 1.00 83.19 98 THR A CA 1
ATOM 746 C C . THR A 1 98 ? -9.119 7.845 -4.018 1.00 83.19 98 THR A C 1
ATOM 748 O O . THR A 1 98 ? -9.977 7.636 -3.159 1.00 83.19 98 THR A O 1
ATOM 751 N N . GLN A 1 99 ? -9.441 8.123 -5.282 1.00 84.69 99 GLN A N 1
ATOM 752 C CA . GLN A 1 99 ? -10.823 8.147 -5.760 1.00 84.69 99 GLN A CA 1
ATOM 753 C C . GLN A 1 99 ? -11.489 6.771 -5.665 1.00 84.69 99 GLN A C 1
ATOM 755 O O . GLN A 1 99 ? -12.658 6.689 -5.287 1.00 84.69 99 GLN A O 1
ATOM 760 N N . HIS A 1 100 ? -10.762 5.697 -5.980 1.00 84.81 100 HIS A N 1
ATOM 761 C CA . HIS A 1 100 ? -11.246 4.329 -5.825 1.00 84.81 100 HIS A CA 1
ATOM 762 C C . HIS A 1 100 ? -11.575 4.013 -4.357 1.00 84.81 100 HIS A C 1
ATOM 764 O O . HIS A 1 100 ? -12.698 3.621 -4.041 1.00 84.81 100 HIS A O 1
ATOM 770 N N . LEU A 1 101 ? -10.646 4.295 -3.437 1.00 85.12 101 LEU A N 1
ATOM 771 C CA . LEU A 1 101 ? -10.811 4.044 -2.002 1.00 85.12 101 LEU A CA 1
ATOM 772 C C . LEU A 1 101 ? -12.044 4.738 -1.407 1.00 85.12 101 LEU A C 1
ATOM 774 O O . LEU A 1 101 ? -12.710 4.164 -0.544 1.00 85.12 101 LEU A O 1
ATOM 778 N N . ILE A 1 102 ? -12.363 5.955 -1.855 1.00 86.88 102 ILE A N 1
ATOM 779 C CA . ILE A 1 102 ? -13.532 6.704 -1.367 1.00 86.88 102 ILE A CA 1
ATOM 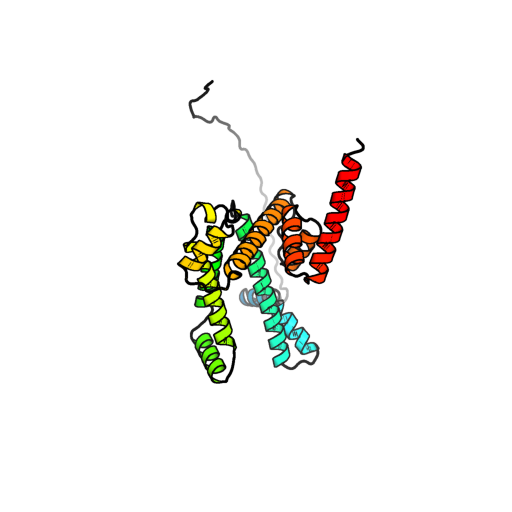780 C C . ILE A 1 102 ? -14.848 6.036 -1.789 1.00 86.88 102 ILE A C 1
ATOM 782 O O . ILE A 1 102 ? -15.807 6.060 -1.018 1.00 86.88 102 ILE A O 1
ATOM 786 N N . LYS A 1 103 ? -14.904 5.433 -2.984 1.00 86.94 103 LYS A N 1
ATOM 787 C CA . LYS A 1 103 ? -16.117 4.783 -3.512 1.00 86.94 103 LYS A CA 1
ATOM 788 C C . LYS A 1 103 ? -16.468 3.499 -2.766 1.00 86.94 103 LYS A C 1
ATOM 790 O O . LYS A 1 103 ? -17.644 3.170 -2.635 1.00 86.94 103 LYS A O 1
ATOM 795 N N . LEU A 1 104 ? -15.462 2.782 -2.272 1.00 84.94 104 LEU A N 1
ATOM 796 C CA . LEU A 1 104 ? -15.672 1.549 -1.520 1.00 84.94 104 LEU A CA 1
ATOM 797 C C . LEU A 1 104 ? -16.388 1.849 -0.201 1.00 84.94 104 LEU A C 1
ATOM 799 O O . LEU A 1 104 ? -16.026 2.832 0.438 1.00 84.94 104 LEU A O 1
ATOM 803 N N . PRO A 1 105 ? -17.339 1.023 0.276 1.00 84.00 105 PRO A N 1
ATOM 804 C CA . PRO A 1 105 ? -17.992 1.204 1.579 1.00 84.00 105 PRO A CA 1
ATOM 805 C C . PRO A 1 105 ? -17.084 0.812 2.756 1.00 84.00 105 PRO A C 1
ATOM 807 O O . PRO A 1 105 ? -17.151 1.406 3.838 1.00 84.00 105 PRO A O 1
ATOM 810 N N . LYS A 1 106 ? -16.179 -0.143 2.538 1.00 86.19 106 LYS A N 1
ATOM 811 C CA . LYS A 1 106 ? -15.170 -0.609 3.490 1.00 86.19 106 LYS A CA 1
ATOM 812 C C . LYS A 1 106 ? -13.977 -1.148 2.703 1.00 86.19 106 LYS A C 1
ATOM 814 O O . LYS A 1 106 ? -14.164 -1.688 1.626 1.00 86.19 106 LYS A O 1
ATOM 819 N N . PHE A 1 107 ? -12.773 -1.007 3.253 1.00 89.56 107 PHE A N 1
ATOM 820 C CA . PHE A 1 107 ? -11.565 -1.591 2.671 1.00 89.56 107 PHE A CA 1
ATOM 821 C C . PHE A 1 107 ? -11.196 -2.874 3.428 1.00 89.56 107 PHE A C 1
ATOM 823 O O . PHE A 1 107 ? -10.719 -2.810 4.565 1.00 89.56 107 PHE A O 1
ATOM 830 N N . THR A 1 108 ? -11.500 -4.025 2.835 1.00 92.38 108 THR A N 1
ATOM 831 C CA . THR A 1 108 ? -11.248 -5.386 3.353 1.00 92.38 108 THR A CA 1
ATOM 832 C C . THR A 1 108 ? -10.064 -6.035 2.626 1.00 92.38 108 THR A C 1
ATOM 834 O O . THR A 1 108 ? -9.489 -5.434 1.719 1.00 92.38 108 THR A O 1
ATOM 837 N N . MET A 1 109 ? -9.673 -7.259 3.010 1.00 93.88 109 MET A N 1
ATOM 838 C CA . MET A 1 109 ? -8.629 -7.986 2.268 1.00 93.88 109 MET A CA 1
ATOM 839 C C . MET A 1 109 ? -9.061 -8.366 0.848 1.00 93.88 109 MET A C 1
ATOM 841 O O . MET A 1 109 ? -8.195 -8.532 -0.001 1.00 93.88 109 MET A O 1
ATOM 845 N N . SER A 1 110 ? -10.365 -8.492 0.575 1.00 93.56 110 SER A N 1
ATOM 846 C CA . SER A 1 110 ? -10.874 -8.763 -0.778 1.00 93.56 110 SER A CA 1
ATOM 847 C C . SER A 1 110 ? -10.532 -7.620 -1.735 1.00 93.56 110 SER A C 1
ATOM 849 O O . SER A 1 110 ? -9.906 -7.850 -2.761 1.00 93.56 110 SER A O 1
ATOM 851 N N . GLU A 1 111 ? -10.822 -6.384 -1.330 1.00 92.69 111 GLU A N 1
ATOM 852 C CA . GLU A 1 111 ? -10.484 -5.172 -2.089 1.00 92.69 111 GLU A CA 1
ATOM 853 C C . GLU A 1 111 ? -8.969 -5.017 -2.252 1.00 92.69 111 GLU A C 1
ATOM 855 O O . GLU A 1 111 ? -8.463 -4.629 -3.303 1.00 92.69 111 GLU A O 1
ATOM 860 N N . PHE A 1 112 ? -8.219 -5.352 -1.198 1.00 93.12 112 PHE A N 1
ATOM 861 C CA . PHE A 1 112 ? -6.763 -5.339 -1.255 1.00 93.12 112 PHE A CA 1
ATOM 862 C C . PHE A 1 112 ? -6.228 -6.381 -2.250 1.00 93.12 112 PHE A C 1
ATOM 864 O O . PHE A 1 112 ? -5.336 -6.063 -3.029 1.00 93.12 112 PHE A O 1
ATOM 871 N N . ARG A 1 113 ? -6.806 -7.589 -2.290 1.00 94.12 113 ARG A N 1
ATOM 872 C CA . ARG A 1 113 ? -6.467 -8.637 -3.264 1.00 94.12 113 ARG A CA 1
ATOM 873 C C . ARG A 1 113 ? -6.753 -8.198 -4.694 1.00 94.12 113 ARG A C 1
ATOM 875 O O . ARG A 1 113 ? -5.911 -8.418 -5.554 1.00 94.12 113 ARG A O 1
ATOM 882 N N . GLU A 1 114 ? -7.905 -7.586 -4.948 1.00 92.50 114 GLU A N 1
ATOM 883 C CA . GLU A 1 114 ? -8.252 -7.082 -6.282 1.00 92.50 114 GLU A CA 1
ATOM 884 C C . GLU A 1 114 ? -7.266 -6.012 -6.747 1.00 92.50 114 GLU A C 1
ATOM 886 O O . GLU A 1 114 ? -6.778 -6.069 -7.872 1.00 92.50 114 GLU A O 1
ATOM 891 N N . MET A 1 115 ? -6.877 -5.100 -5.856 1.00 89.38 115 MET A N 1
ATOM 892 C CA . MET A 1 115 ? -5.867 -4.092 -6.167 1.00 89.38 115 MET A CA 1
ATOM 893 C C . MET A 1 115 ? -4.482 -4.711 -6.438 1.00 89.38 115 MET A C 1
ATOM 895 O O . MET A 1 115 ? -3.758 -4.243 -7.318 1.00 89.38 115 MET A O 1
ATOM 899 N N . LEU A 1 116 ? -4.098 -5.766 -5.708 1.00 90.44 116 LEU A N 1
ATOM 900 C CA . LEU A 1 116 ? -2.864 -6.509 -5.982 1.00 90.44 116 LEU A CA 1
ATOM 901 C C . LEU A 1 116 ? -2.931 -7.227 -7.335 1.00 90.44 116 LEU A C 1
ATOM 903 O O . LEU A 1 116 ? -1.965 -7.155 -8.094 1.00 90.44 116 LEU A O 1
ATOM 907 N N . GLN A 1 117 ? -4.066 -7.845 -7.668 1.00 91.88 117 GLN A N 1
ATOM 908 C CA . GLN A 1 117 ? -4.277 -8.499 -8.959 1.00 91.88 117 GLN A CA 1
ATOM 909 C C . GLN A 1 117 ? -4.200 -7.488 -10.108 1.00 91.88 117 GLN A C 1
ATOM 911 O O . GLN A 1 117 ? -3.430 -7.682 -11.038 1.00 91.88 117 GLN A O 1
ATOM 916 N N . GLU A 1 118 ? -4.886 -6.349 -9.994 1.00 87.06 118 GLU A N 1
ATOM 917 C CA . GLU A 1 118 ? -4.816 -5.279 -10.993 1.00 87.06 118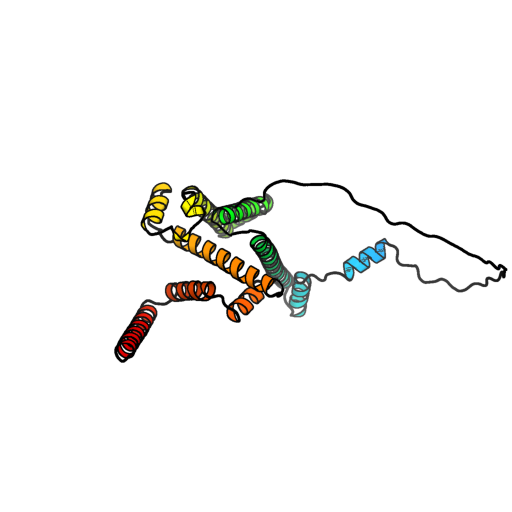 GLU A CA 1
ATOM 918 C C . GLU A 1 118 ? -3.376 -4.758 -11.160 1.00 87.06 118 GLU A C 1
ATOM 920 O O . GLU A 1 118 ? -2.954 -4.390 -12.258 1.00 87.06 118 GLU A O 1
ATOM 925 N N . SER A 1 119 ? -2.589 -4.731 -10.076 1.00 83.12 119 SER A N 1
ATOM 926 C CA . SER A 1 119 ? -1.176 -4.351 -10.140 1.00 83.12 119 SER A CA 1
ATOM 927 C C . SER A 1 119 ? -0.319 -5.374 -10.894 1.00 83.12 119 SER A C 1
ATOM 929 O O . SER A 1 119 ? 0.561 -4.958 -11.650 1.00 83.12 119 SER A O 1
ATOM 931 N N . LEU A 1 120 ? -0.601 -6.675 -10.749 1.00 84.62 120 LEU A N 1
ATOM 932 C CA . LEU A 1 120 ? 0.043 -7.730 -11.533 1.00 84.62 120 LEU A CA 1
ATOM 933 C C . LEU A 1 120 ? -0.347 -7.621 -13.001 1.00 84.62 120 LEU A C 1
ATOM 935 O O . LEU A 1 120 ? 0.531 -7.534 -13.854 1.00 84.62 120 LEU A O 1
ATOM 939 N N . ASP A 1 121 ? -1.640 -7.503 -13.289 1.00 83.38 121 ASP A N 1
ATOM 940 C CA . ASP A 1 121 ? -2.152 -7.414 -14.655 1.00 83.38 121 ASP A CA 1
ATOM 941 C C . ASP A 1 121 ? -1.559 -6.193 -15.385 1.00 83.38 121 ASP A C 1
ATOM 943 O O . ASP A 1 121 ? -1.159 -6.276 -16.547 1.00 83.38 121 ASP A O 1
ATOM 947 N N . LYS A 1 122 ? -1.410 -5.053 -14.690 1.00 78.38 122 LYS A N 1
ATOM 948 C CA . LYS A 1 122 ? -0.730 -3.856 -15.220 1.00 78.38 122 LYS A CA 1
ATOM 949 C C . LYS A 1 122 ? 0.764 -4.078 -15.457 1.00 78.38 122 LYS A C 1
ATOM 951 O O . LYS A 1 122 ? 1.298 -3.555 -16.438 1.00 78.38 122 LYS A O 1
ATOM 956 N N . GLN A 1 123 ? 1.452 -4.814 -14.583 1.00 74.19 123 GLN A N 1
ATOM 957 C CA . GLN A 1 123 ? 2.864 -5.162 -14.776 1.00 74.19 123 GLN A CA 1
ATOM 958 C C . GLN A 1 123 ? 3.047 -6.113 -15.965 1.00 74.19 123 GLN A C 1
ATOM 960 O O . GLN A 1 123 ? 3.964 -5.925 -16.765 1.00 74.19 123 GLN A O 1
ATOM 965 N N . GLU A 1 124 ? 2.145 -7.076 -16.136 1.00 71.38 124 GLU A N 1
ATOM 966 C CA . GLU A 1 124 ? 2.165 -8.020 -17.250 1.00 71.38 124 GLU A CA 1
ATOM 967 C C . GLU A 1 124 ? 1.815 -7.351 -18.586 1.00 71.38 124 GLU A C 1
ATOM 969 O O . GLU A 1 124 ? 2.531 -7.547 -19.572 1.00 71.38 124 GLU A O 1
ATOM 974 N N . ALA A 1 125 ? 0.780 -6.503 -18.613 1.00 65.88 125 ALA A N 1
ATOM 975 C CA . ALA A 1 125 ? 0.332 -5.779 -19.803 1.00 65.88 125 ALA A CA 1
ATOM 976 C C . ALA A 1 125 ? 1.281 -4.636 -20.213 1.00 65.88 125 ALA A C 1
ATOM 978 O O . ALA A 1 125 ? 1.461 -4.370 -21.403 1.00 65.88 125 ALA A O 1
ATOM 979 N N . GLY A 1 126 ? 1.923 -3.962 -19.251 1.00 56.09 126 GLY A N 1
ATOM 980 C CA . GLY A 1 126 ? 2.887 -2.883 -19.509 1.00 56.09 126 GLY A CA 1
ATOM 981 C C . GLY A 1 126 ? 4.222 -3.366 -20.093 1.00 56.09 126 GLY A C 1
ATOM 982 O O . GLY A 1 126 ? 4.984 -2.593 -20.685 1.00 56.09 126 GLY A O 1
ATOM 983 N N . MET A 1 127 ? 4.507 -4.662 -19.975 1.00 57.31 127 MET A N 1
ATOM 984 C CA . MET A 1 127 ? 5.728 -5.287 -20.467 1.00 57.31 127 MET A CA 1
ATOM 985 C C . MET A 1 127 ? 5.531 -5.804 -21.896 1.00 57.31 127 MET A C 1
ATOM 987 O O . MET A 1 127 ? 5.413 -7.005 -22.136 1.00 57.31 127 MET A O 1
ATOM 991 N N . SER A 1 128 ? 5.541 -4.880 -22.865 1.00 58.09 128 SER A N 1
ATOM 992 C CA . SER A 1 128 ? 5.641 -5.217 -24.295 1.00 58.09 128 SER A CA 1
ATOM 993 C C . SER A 1 128 ? 6.767 -6.231 -24.541 1.00 58.09 128 SER A C 1
ATOM 995 O O . SER A 1 128 ? 7.825 -6.156 -23.910 1.00 58.09 128 SER A O 1
ATOM 997 N N . TYR A 1 129 ? 6.571 -7.148 -25.494 1.00 56.88 129 TYR A N 1
ATOM 998 C CA . TYR A 1 129 ? 7.562 -8.159 -25.888 1.00 56.88 129 TYR A CA 1
ATOM 999 C C . TYR A 1 129 ? 8.956 -7.553 -26.140 1.00 56.88 129 TYR A C 1
ATOM 1001 O O . TYR A 1 129 ? 9.968 -8.122 -25.738 1.00 56.88 129 TYR A O 1
ATOM 1009 N N . LEU A 1 130 ? 9.011 -6.343 -26.708 1.00 52.03 130 LEU A N 1
ATOM 1010 C CA . LEU A 1 130 ? 10.255 -5.600 -26.939 1.00 52.03 130 LEU A CA 1
ATOM 1011 C C . LEU A 1 130 ? 10.930 -5.112 -25.647 1.00 52.03 130 LEU A C 1
ATOM 1013 O O . LEU A 1 130 ? 12.156 -5.079 -25.575 1.00 52.03 130 LEU A O 1
ATOM 1017 N N . ASN A 1 131 ? 10.159 -4.751 -24.620 1.00 61.12 131 ASN A N 1
ATOM 1018 C CA . ASN A 1 131 ? 10.698 -4.358 -23.317 1.00 61.12 131 ASN A CA 1
ATOM 1019 C C . ASN A 1 131 ? 11.197 -5.580 -22.542 1.00 61.12 131 ASN A C 1
ATOM 1021 O O . ASN A 1 131 ? 12.279 -5.515 -21.969 1.00 61.12 131 ASN A O 1
ATOM 1025 N N . LYS A 1 132 ? 10.477 -6.711 -22.607 1.00 62.56 132 LYS A N 1
ATOM 1026 C CA . LYS A 1 132 ? 10.953 -7.999 -22.073 1.00 62.56 132 LYS A CA 1
ATOM 1027 C C . LYS A 1 132 ? 12.249 -8.439 -22.756 1.00 62.56 132 LYS A C 1
ATOM 1029 O O . LYS A 1 132 ? 13.198 -8.804 -22.077 1.00 62.56 132 LYS A O 1
ATOM 1034 N N . ALA A 1 133 ? 12.330 -8.339 -24.084 1.00 57.88 133 ALA A N 1
ATOM 1035 C CA . ALA A 1 133 ? 13.539 -8.677 -24.834 1.00 57.88 133 ALA A CA 1
ATOM 1036 C C . ALA A 1 133 ? 14.724 -7.757 -24.492 1.00 57.88 133 ALA A C 1
ATOM 1038 O O . ALA A 1 133 ? 15.842 -8.239 -24.343 1.00 57.88 133 ALA A O 1
ATOM 1039 N N . ARG A 1 134 ? 14.492 -6.447 -24.321 1.00 60.09 134 ARG A N 1
ATOM 1040 C CA . ARG A 1 134 ? 15.528 -5.496 -23.879 1.00 60.09 134 ARG A CA 1
ATOM 1041 C C . ARG A 1 134 ? 15.997 -5.762 -22.455 1.00 60.09 134 ARG A C 1
ATOM 1043 O O . ARG A 1 134 ? 17.196 -5.721 -22.221 1.00 60.09 134 ARG A O 1
ATOM 1050 N N . LEU A 1 135 ? 15.078 -6.068 -21.542 1.00 65.06 135 LEU A N 1
ATOM 1051 C CA . LEU A 1 135 ? 15.412 -6.435 -20.168 1.00 65.06 135 LEU A CA 1
ATOM 1052 C C . LEU A 1 135 ? 16.225 -7.732 -20.128 1.00 65.06 135 LEU A C 1
ATOM 1054 O O . LEU A 1 135 ? 17.263 -7.740 -19.487 1.00 65.06 135 LEU A O 1
ATOM 1058 N N . LYS A 1 136 ? 15.860 -8.750 -20.918 1.00 62.25 136 LYS A N 1
ATOM 1059 C CA . LYS A 1 136 ? 16.663 -9.975 -21.096 1.00 62.25 136 LYS A CA 1
ATOM 1060 C C . LYS A 1 136 ? 18.064 -9.708 -21.615 1.00 62.25 136 LYS A C 1
ATOM 1062 O O . LYS A 1 136 ? 19.028 -10.306 -21.144 1.00 62.25 136 LYS A O 1
ATOM 1067 N N . LEU A 1 137 ? 18.183 -8.803 -22.580 1.00 61.78 137 LEU A N 1
ATOM 1068 C CA . LEU A 1 137 ? 19.470 -8.415 -23.148 1.00 61.78 137 LEU A CA 1
ATOM 1069 C C . LEU A 1 137 ? 20.317 -7.639 -22.124 1.00 61.78 137 LEU A C 1
ATOM 1071 O O . LEU A 1 137 ? 21.519 -7.879 -22.029 1.00 61.78 137 LEU A O 1
ATOM 1075 N N . ASP A 1 138 ? 19.699 -6.776 -21.314 1.00 61.00 138 ASP A N 1
ATOM 1076 C CA . ASP A 1 138 ? 20.351 -6.115 -20.178 1.00 61.00 138 ASP A CA 1
ATOM 1077 C C . ASP A 1 138 ? 20.794 -7.131 -19.118 1.00 61.00 138 ASP A C 1
ATOM 1079 O O . ASP A 1 138 ? 21.934 -7.062 -18.668 1.00 61.00 138 ASP A O 1
ATOM 1083 N N . THR A 1 139 ? 19.969 -8.124 -18.777 1.00 63.97 139 THR A N 1
ATOM 1084 C CA . THR A 1 139 ? 20.320 -9.201 -17.835 1.00 63.97 139 THR A CA 1
ATOM 1085 C C . THR A 1 139 ? 21.500 -10.028 -18.336 1.00 63.97 139 THR A C 1
ATOM 1087 O O . THR A 1 139 ? 22.445 -10.278 -17.590 1.00 63.97 139 THR A O 1
ATOM 1090 N N . MET A 1 140 ? 21.513 -10.384 -19.625 1.00 61.09 140 MET A N 1
ATOM 1091 C CA . MET A 1 140 ? 22.643 -11.076 -20.261 1.00 61.09 140 MET A CA 1
ATOM 1092 C C . MET A 1 140 ? 23.923 -10.229 -20.296 1.00 61.09 140 MET A C 1
ATOM 1094 O O . MET A 1 140 ? 25.022 -10.777 -20.328 1.00 61.09 140 MET A O 1
ATOM 1098 N N . ARG A 1 141 ? 23.801 -8.897 -20.250 1.00 68.81 141 ARG A N 1
ATOM 1099 C CA . ARG A 1 141 ? 24.921 -7.952 -20.112 1.00 68.81 141 ARG A CA 1
ATOM 1100 C C . ARG A 1 141 ? 25.314 -7.675 -18.654 1.00 68.81 141 ARG A C 1
ATOM 1102 O O . ARG A 1 141 ? 26.138 -6.797 -18.412 1.00 68.81 141 ARG A O 1
ATOM 1109 N N . GLY A 1 142 ? 24.759 -8.416 -17.691 1.00 58.19 142 GLY A N 1
ATOM 1110 C CA . GLY A 1 142 ? 25.040 -8.263 -16.259 1.00 58.19 142 GLY A CA 1
ATOM 1111 C C . GLY A 1 142 ? 24.142 -7.253 -15.534 1.00 58.19 142 GLY A C 1
ATOM 1112 O O . GLY A 1 142 ? 24.439 -6.864 -14.406 1.00 58.19 142 GLY A O 1
ATOM 1113 N N . GLY A 1 143 ? 23.053 -6.808 -16.160 1.00 58.69 143 GLY A N 1
ATOM 1114 C CA . GLY A 1 143 ? 22.033 -5.961 -15.548 1.00 58.69 143 GLY A CA 1
ATOM 1115 C C . GLY A 1 143 ? 21.164 -6.716 -14.533 1.00 58.69 143 GLY A C 1
ATOM 1116 O O . GLY A 1 143 ? 20.889 -7.902 -14.677 1.00 58.69 143 GLY A O 1
ATOM 1117 N N . SER A 1 144 ? 20.705 -6.017 -13.492 1.00 59.59 144 SER A N 1
ATOM 1118 C CA . SER A 1 144 ? 19.880 -6.571 -12.401 1.00 59.59 144 SER A CA 1
ATOM 1119 C C . SER A 1 144 ? 18.392 -6.208 -12.496 1.00 59.59 144 SER A C 1
ATOM 1121 O O . SER A 1 144 ? 17.623 -6.432 -11.566 1.00 59.59 144 SER A O 1
ATOM 1123 N N . THR A 1 145 ? 17.966 -5.596 -13.598 1.00 60.59 145 THR A N 1
ATOM 1124 C CA . THR A 1 145 ? 16.637 -4.984 -13.722 1.00 60.59 145 THR A CA 1
ATOM 1125 C C . THR A 1 145 ? 15.523 -6.006 -13.939 1.00 60.59 145 THR A C 1
ATOM 1127 O O . THR A 1 145 ? 14.450 -5.842 -13.366 1.00 60.59 145 THR A O 1
ATOM 1130 N N . GLU A 1 146 ? 15.761 -7.079 -14.697 1.00 59.91 146 GLU A N 1
ATOM 1131 C CA . GLU A 1 146 ? 14.771 -8.149 -14.905 1.00 59.91 146 GLU A CA 1
ATOM 1132 C C . GLU A 1 146 ? 14.533 -8.960 -13.628 1.00 59.91 146 GLU A C 1
ATOM 1134 O O . GLU A 1 146 ? 13.391 -9.145 -13.217 1.00 59.91 146 GLU A O 1
ATOM 1139 N N . THR A 1 147 ? 15.603 -9.330 -12.916 1.00 62.75 147 THR A N 1
ATOM 1140 C CA . THR A 1 147 ? 15.502 -10.068 -11.646 1.00 62.75 147 THR A CA 1
ATOM 1141 C C . THR A 1 147 ? 14.790 -9.262 -10.556 1.00 62.75 147 THR A C 1
ATOM 1143 O O . THR A 1 147 ? 14.108 -9.834 -9.705 1.00 62.75 147 THR A O 1
ATOM 1146 N N . MET A 1 148 ? 14.879 -7.926 -10.591 1.00 67.38 148 MET A N 1
ATOM 1147 C CA . MET A 1 148 ? 14.091 -7.057 -9.713 1.00 67.38 148 MET A CA 1
ATOM 1148 C C . MET A 1 148 ? 12.597 -7.055 -10.051 1.00 67.38 148 MET A C 1
ATOM 1150 O O . MET A 1 148 ? 11.787 -6.986 -9.126 1.00 67.38 148 MET A O 1
ATOM 1154 N N . ILE A 1 149 ? 12.227 -7.110 -11.334 1.00 71.88 149 ILE A N 1
ATOM 1155 C CA . ILE A 1 149 ? 10.822 -7.129 -11.771 1.00 71.88 149 ILE A CA 1
ATOM 1156 C C . ILE A 1 149 ? 10.195 -8.482 -11.434 1.00 71.88 149 ILE A C 1
ATOM 1158 O O . ILE A 1 149 ? 9.167 -8.517 -10.760 1.00 71.88 149 ILE A O 1
ATOM 1162 N N . ASP A 1 150 ? 10.856 -9.583 -11.787 1.00 75.50 150 ASP A N 1
ATOM 1163 C CA . ASP A 1 150 ? 10.381 -10.934 -11.467 1.00 75.50 150 ASP A CA 1
ATOM 1164 C C . ASP A 1 150 ? 10.270 -11.137 -9.948 1.00 75.50 150 ASP A C 1
ATOM 1166 O O . ASP A 1 150 ? 9.294 -11.694 -9.443 1.00 75.50 150 ASP A O 1
ATOM 1170 N N . GLY A 1 151 ? 11.220 -10.585 -9.185 1.00 80.62 151 GLY A N 1
ATOM 1171 C CA . GLY A 1 151 ? 11.162 -10.574 -7.726 1.00 80.62 151 GLY A CA 1
ATOM 1172 C C . GLY A 1 151 ? 10.017 -9.732 -7.148 1.00 80.62 151 GLY A C 1
ATOM 1173 O O . GLY A 1 151 ? 9.557 -10.017 -6.043 1.00 80.62 151 GLY A O 1
ATOM 1174 N N . GLN A 1 152 ? 9.542 -8.697 -7.848 1.00 79.44 152 GLN A N 1
ATOM 1175 C CA . GLN A 1 152 ? 8.357 -7.928 -7.441 1.00 79.44 152 GLN A CA 1
ATOM 1176 C C . GLN A 1 152 ? 7.066 -8.682 -7.753 1.00 79.44 152 GLN A C 1
ATOM 1178 O O . GLN A 1 152 ? 6.212 -8.774 -6.873 1.00 79.44 152 GLN A O 1
ATOM 1183 N N . VAL A 1 153 ? 6.961 -9.275 -8.944 1.00 84.69 153 VAL A N 1
ATOM 1184 C CA . VAL A 1 153 ? 5.822 -10.118 -9.339 1.00 84.69 153 VAL A CA 1
ATOM 1185 C C . VAL A 1 153 ? 5.654 -11.272 -8.352 1.00 84.69 153 VAL A C 1
ATOM 1187 O O . VAL A 1 153 ? 4.579 -11.441 -7.783 1.00 84.69 153 VAL A O 1
ATOM 1190 N N . ALA A 1 154 ? 6.736 -11.992 -8.036 1.00 85.69 154 ALA A N 1
ATOM 1191 C CA . ALA A 1 154 ? 6.706 -13.091 -7.071 1.00 85.69 154 ALA A CA 1
ATOM 1192 C C . ALA A 1 154 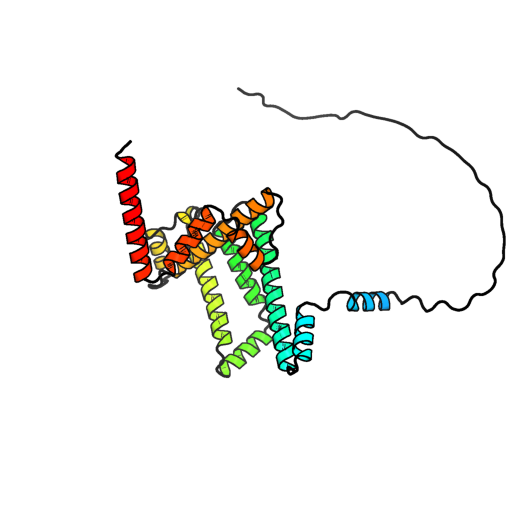? 6.256 -12.645 -5.667 1.00 85.69 154 ALA A C 1
ATOM 1194 O O . ALA A 1 154 ? 5.526 -13.367 -4.985 1.00 85.69 154 ALA A O 1
ATOM 1195 N N . LYS A 1 155 ? 6.645 -11.440 -5.225 1.00 86.44 155 LYS A N 1
ATOM 1196 C CA . LYS A 1 155 ? 6.196 -10.878 -3.939 1.00 86.44 155 LYS A CA 1
ATOM 1197 C C . LYS A 1 155 ? 4.704 -10.575 -3.936 1.00 86.44 155 LYS A C 1
ATOM 1199 O O . LYS A 1 155 ? 4.034 -10.915 -2.966 1.00 86.44 155 LYS A O 1
ATOM 1204 N N . VAL A 1 156 ? 4.194 -9.939 -4.989 1.00 88.94 156 VAL A N 1
ATOM 1205 C CA . VAL A 1 156 ? 2.763 -9.622 -5.098 1.00 88.94 156 VAL A CA 1
ATOM 1206 C C . VAL A 1 156 ? 1.943 -10.908 -5.202 1.00 88.94 156 VAL A C 1
ATOM 1208 O O . VAL A 1 156 ? 0.947 -11.047 -4.497 1.00 88.94 156 VAL A O 1
ATOM 1211 N N . GLN A 1 157 ? 2.415 -11.893 -5.969 1.00 91.69 157 GLN A N 1
ATOM 1212 C CA . GLN A 1 157 ? 1.787 -13.211 -6.045 1.00 91.69 157 GLN A CA 1
ATOM 1213 C C . GLN A 1 157 ? 1.740 -13.895 -4.674 1.00 91.69 157 GLN A C 1
ATOM 1215 O O . GLN A 1 157 ? 0.681 -14.339 -4.242 1.00 91.69 157 GLN A O 1
ATOM 1220 N N . THR A 1 158 ? 2.848 -13.870 -3.927 1.00 90.75 158 THR A N 1
ATOM 1221 C CA . THR A 1 158 ? 2.897 -14.410 -2.559 1.00 90.75 158 THR A CA 1
ATOM 1222 C C . THR A 1 158 ? 1.860 -13.742 -1.649 1.00 90.75 158 THR A C 1
ATOM 1224 O O . THR A 1 158 ? 1.227 -14.409 -0.834 1.00 90.75 158 THR A O 1
ATOM 1227 N N . GLN A 1 159 ? 1.654 -12.426 -1.773 1.00 92.19 159 GLN A N 1
ATOM 1228 C CA . GLN A 1 159 ? 0.622 -11.718 -1.009 1.00 92.19 159 GLN A CA 1
ATOM 1229 C C . GLN A 1 159 ? -0.792 -12.172 -1.394 1.00 92.19 159 GLN A C 1
ATOM 1231 O O . GLN A 1 159 ? -1.625 -12.363 -0.511 1.00 92.19 159 GLN A O 1
ATOM 1236 N N . ILE A 1 160 ? -1.066 -12.392 -2.681 1.00 93.56 160 ILE A N 1
ATOM 1237 C CA . ILE A 1 160 ? -2.354 -12.926 -3.147 1.00 93.56 160 ILE A CA 1
ATOM 1238 C C . ILE A 1 160 ? -2.582 -14.338 -2.598 1.00 93.56 160 ILE A C 1
ATOM 1240 O O . ILE A 1 160 ? -3.666 -14.627 -2.089 1.00 93.56 160 ILE A O 1
ATOM 1244 N N . ASP A 1 161 ? -1.560 -15.189 -2.625 1.00 93.56 161 ASP A N 1
ATOM 1245 C CA . ASP A 1 161 ? -1.638 -16.557 -2.111 1.00 93.56 161 ASP A CA 1
ATOM 1246 C C . ASP A 1 161 ? -1.895 -16.579 -0.599 1.00 93.56 161 ASP A C 1
ATOM 1248 O O . ASP A 1 161 ? -2.728 -17.352 -0.125 1.00 93.56 161 ASP A O 1
ATOM 1252 N N . ILE A 1 162 ? -1.267 -15.668 0.157 1.00 93.19 162 ILE A N 1
ATOM 1253 C CA . ILE A 1 162 ? -1.565 -15.445 1.581 1.00 93.19 162 ILE A CA 1
ATOM 1254 C C . ILE A 1 162 ? -3.047 -15.123 1.773 1.00 93.19 162 ILE A C 1
ATOM 1256 O O . ILE A 1 162 ? -3.680 -15.721 2.641 1.00 93.19 162 ILE A O 1
ATOM 1260 N N . ILE A 1 163 ? -3.614 -14.219 0.967 1.00 94.38 163 ILE A N 1
ATOM 1261 C CA . ILE A 1 163 ? -5.030 -13.839 1.076 1.00 94.38 163 ILE A CA 1
ATOM 1262 C C . ILE A 1 163 ? -5.947 -15.015 0.736 1.00 94.38 163 ILE A C 1
ATOM 1264 O O . ILE A 1 163 ? -6.947 -15.220 1.419 1.00 94.38 163 ILE A O 1
ATOM 1268 N N . ASN A 1 164 ? -5.594 -15.823 -0.264 1.00 94.88 164 ASN A N 1
ATOM 1269 C CA . ASN A 1 164 ? -6.373 -17.002 -0.646 1.00 94.88 164 ASN A CA 1
ATOM 1270 C C . ASN A 1 164 ? -6.420 -18.070 0.468 1.00 94.88 164 ASN A C 1
ATOM 1272 O O . ASN A 1 164 ? -7.359 -18.860 0.513 1.00 94.88 164 ASN A O 1
ATOM 1276 N N . GLN A 1 165 ? -5.447 -18.084 1.386 1.00 94.38 165 GLN A N 1
ATOM 1277 C CA . GLN A 1 165 ? -5.429 -18.983 2.549 1.00 94.38 165 GLN A CA 1
ATOM 1278 C C . GLN A 1 165 ? -6.185 -18.444 3.770 1.00 94.38 165 GLN A C 1
ATOM 1280 O O . GLN A 1 165 ? -6.319 -19.143 4.784 1.00 94.38 165 GLN A O 1
ATOM 1285 N N . MET A 1 166 ? -6.659 -17.199 3.719 1.00 94.06 166 MET A N 1
ATOM 1286 C CA . MET A 1 166 ? -7.411 -16.590 4.809 1.00 94.06 166 MET A CA 1
ATOM 1287 C C . MET A 1 166 ? -8.846 -17.110 4.850 1.00 94.06 166 MET A C 1
ATOM 1289 O O . MET A 1 166 ? -9.466 -17.392 3.828 1.00 94.06 166 MET A O 1
ATOM 1293 N N . THR A 1 167 ? -9.407 -17.200 6.052 1.00 94.19 167 THR A N 1
ATOM 1294 C CA . THR A 1 167 ? -10.838 -17.491 6.200 1.00 94.19 167 THR A CA 1
ATOM 1295 C C . THR A 1 167 ? -11.679 -16.253 5.855 1.00 94.19 167 THR A C 1
ATOM 1297 O O . THR A 1 167 ? -11.199 -15.127 6.020 1.00 94.19 167 THR A O 1
ATOM 1300 N N . PRO A 1 168 ? -12.957 -16.398 5.449 1.00 93.81 168 PRO A N 1
ATOM 1301 C CA . PRO A 1 168 ? -13.821 -15.250 5.142 1.00 93.81 168 PRO A CA 1
ATOM 1302 C C . PRO A 1 168 ? -13.909 -14.230 6.291 1.00 93.81 168 PRO A C 1
ATOM 1304 O O . PRO A 1 168 ? -13.881 -13.020 6.076 1.00 93.81 168 PRO A O 1
ATOM 1307 N N . CYS A 1 169 ? -13.910 -14.714 7.537 1.00 92.94 169 CYS A N 1
ATOM 1308 C CA . CYS A 1 169 ? -13.902 -13.869 8.730 1.00 92.94 169 CYS A CA 1
ATOM 1309 C C . CYS A 1 169 ? -12.608 -13.049 8.871 1.00 92.94 169 CYS A C 1
ATOM 1311 O O . CYS A 1 169 ? -12.655 -11.880 9.263 1.00 92.94 169 CYS A O 1
ATOM 1313 N N . GLU A 1 170 ? -11.454 -13.646 8.558 1.00 93.94 170 GLU A N 1
ATOM 1314 C CA . GLU A 1 170 ? -10.155 -12.966 8.569 1.00 93.94 170 GLU A CA 1
ATOM 1315 C C . GLU A 1 170 ? -10.052 -11.950 7.417 1.00 93.94 170 GLU A C 1
ATOM 1317 O O . GLU A 1 170 ? -9.501 -10.864 7.605 1.00 93.94 170 GLU A O 1
ATOM 1322 N N . VAL A 1 171 ? -10.628 -12.261 6.248 1.00 94.19 171 VAL A N 1
ATOM 1323 C CA . VAL A 1 171 ? -10.687 -11.364 5.076 1.00 94.19 171 VAL A CA 1
ATOM 1324 C C . VAL A 1 171 ? -11.478 -10.095 5.395 1.00 94.19 171 VAL A C 1
ATOM 1326 O O . VAL A 1 171 ? -11.039 -8.978 5.094 1.00 94.19 171 VAL A O 1
ATOM 1329 N N . ASP A 1 172 ? -12.619 -10.250 6.066 1.00 92.50 172 ASP A N 1
ATOM 1330 C CA . ASP A 1 172 ? -13.456 -9.133 6.499 1.00 92.50 172 ASP A CA 1
ATOM 1331 C C . ASP A 1 172 ? -12.831 -8.324 7.638 1.00 92.50 172 ASP A C 1
ATOM 1333 O O . ASP A 1 172 ? -13.069 -7.112 7.758 1.00 92.50 172 ASP A O 1
ATOM 1337 N N . ARG A 1 173 ? -12.082 -8.982 8.527 1.00 90.06 173 ARG A N 1
ATOM 1338 C CA . ARG A 1 173 ? -11.474 -8.373 9.716 1.00 90.06 173 ARG A CA 1
ATOM 1339 C C . ARG A 1 173 ? -10.012 -8.818 9.859 1.00 90.06 173 ARG A C 1
ATOM 1341 O O . ARG A 1 173 ? -9.715 -9.655 10.713 1.00 90.06 173 ARG A O 1
ATOM 1348 N N . PRO A 1 174 ? -9.078 -8.155 9.148 1.00 90.50 174 PRO A N 1
ATOM 1349 C CA . PRO A 1 174 ? -7.646 -8.477 9.200 1.00 90.50 174 PRO A CA 1
ATOM 1350 C C . PRO A 1 174 ? -7.043 -8.393 10.612 1.00 90.50 174 PRO A C 1
ATOM 1352 O O . PRO A 1 174 ? -6.050 -9.044 10.918 1.00 90.50 174 PRO A O 1
ATOM 1355 N N . ALA A 1 175 ? -7.657 -7.607 11.505 1.00 88.00 175 ALA A N 1
ATOM 1356 C CA . ALA A 1 175 ? -7.237 -7.468 12.899 1.00 88.00 175 ALA A CA 1
ATOM 1357 C C . ALA A 1 175 ? -7.357 -8.763 13.727 1.00 88.00 175 ALA A C 1
ATOM 1359 O O . ALA A 1 175 ? -6.779 -8.826 14.810 1.00 88.00 175 ALA A O 1
ATOM 1360 N N . LEU A 1 176 ? -8.104 -9.764 13.245 1.00 90.25 176 LEU A N 1
ATOM 1361 C CA . LEU A 1 176 ? -8.211 -11.077 13.885 1.00 90.25 176 LEU A CA 1
ATOM 1362 C C . LEU A 1 176 ? -6.961 -11.941 13.675 1.00 90.25 176 LEU A C 1
ATOM 1364 O O . LEU A 1 176 ? -6.777 -12.906 14.405 1.00 90.25 176 LEU A O 1
ATOM 1368 N N . ILE A 1 177 ? -6.094 -11.590 12.721 1.00 90.38 177 ILE A N 1
ATOM 1369 C CA . ILE A 1 177 ? -4.900 -12.373 12.399 1.00 90.38 177 ILE A CA 1
ATOM 1370 C C . ILE A 1 177 ? -3.825 -12.150 13.467 1.00 90.38 177 ILE A C 1
ATOM 1372 O O . ILE A 1 177 ? -3.033 -11.195 13.424 1.00 90.38 177 ILE A O 1
ATOM 1376 N N . GLY A 1 178 ? -3.814 -13.059 14.435 1.00 89.00 178 GLY A N 1
ATOM 1377 C CA . GLY A 1 178 ? -2.855 -13.131 15.519 1.00 89.00 178 GLY A CA 1
ATOM 1378 C C . GLY A 1 178 ? -1.619 -13.939 15.141 1.00 89.00 178 GLY A C 1
ATOM 1379 O O . GLY A 1 178 ? -1.158 -13.932 14.002 1.00 89.00 178 GLY A O 1
ATOM 1380 N N . TYR A 1 179 ? -1.026 -14.591 16.137 1.00 88.81 179 TYR A N 1
ATOM 1381 C CA . TYR A 1 179 ? 0.151 -15.436 15.942 1.00 88.81 179 TYR A CA 1
ATOM 1382 C C . TYR A 1 179 ? -0.215 -16.788 15.310 1.00 88.81 179 TYR A C 1
ATOM 1384 O O . TYR A 1 179 ? 0.441 -17.208 14.360 1.00 88.81 179 TYR A O 1
ATOM 1392 N N . LEU A 1 180 ? -1.280 -17.429 15.803 1.00 90.69 180 LEU A N 1
ATOM 1393 C CA . LEU A 1 180 ? -1.693 -18.773 15.388 1.00 90.69 180 LEU A CA 1
ATOM 1394 C C . LEU A 1 180 ? -2.160 -18.797 13.931 1.00 90.69 180 LEU A C 1
ATOM 1396 O O . LEU A 1 180 ? -1.796 -19.684 13.167 1.00 90.69 180 LEU A O 1
ATOM 1400 N N . GLU A 1 181 ? -2.912 -17.781 13.518 1.00 91.50 181 GLU A N 1
ATOM 1401 C CA . GLU A 1 181 ? -3.423 -17.660 12.154 1.00 91.50 181 GLU A CA 1
ATOM 1402 C C . GLU A 1 181 ? -2.277 -17.422 11.163 1.00 91.50 181 GLU A C 1
ATOM 1404 O O . GLU A 1 181 ? -2.260 -17.995 10.075 1.00 91.50 181 GLU A O 1
ATOM 1409 N N . ARG A 1 182 ? -1.266 -16.633 11.557 1.00 90.94 182 ARG A N 1
ATOM 1410 C CA . ARG A 1 182 ? -0.051 -16.446 10.748 1.00 90.94 182 ARG A CA 1
ATOM 1411 C C . ARG A 1 182 ? 0.714 -17.746 10.594 1.00 90.94 182 ARG A C 1
ATOM 1413 O O . ARG A 1 182 ? 1.171 -18.035 9.495 1.00 90.94 182 ARG A O 1
ATOM 1420 N N . GLU A 1 183 ? 0.863 -18.511 11.670 1.00 89.44 183 GLU A N 1
ATOM 1421 C CA . GLU A 1 183 ? 1.539 -19.807 11.638 1.00 89.44 183 GLU A CA 1
ATOM 1422 C C . GLU A 1 183 ? 0.797 -20.793 10.730 1.00 89.44 183 GLU A C 1
ATOM 1424 O O . GLU A 1 183 ? 1.422 -21.383 9.851 1.00 89.44 183 GLU A O 1
ATOM 1429 N N . ARG A 1 184 ? -0.537 -20.866 10.830 1.00 90.94 184 ARG A N 1
ATOM 1430 C CA . ARG A 1 184 ? -1.389 -21.658 9.929 1.00 90.94 184 ARG A CA 1
ATOM 1431 C C . ARG A 1 184 ? -1.145 -21.315 8.457 1.00 90.94 184 ARG A C 1
ATOM 1433 O O . ARG A 1 184 ? -0.910 -22.214 7.657 1.00 90.94 184 ARG A O 1
ATOM 1440 N N . ILE A 1 185 ? -1.192 -20.030 8.101 1.00 90.44 185 ILE A N 1
ATOM 1441 C CA . ILE A 1 185 ? -1.006 -19.580 6.711 1.00 90.44 185 ILE A CA 1
ATOM 1442 C C . ILE A 1 185 ? 0.427 -19.848 6.230 1.00 90.44 185 ILE A C 1
ATOM 1444 O O . ILE A 1 185 ? 0.631 -20.300 5.107 1.00 90.44 185 ILE A O 1
ATOM 1448 N N . THR A 1 186 ? 1.416 -19.607 7.092 1.00 90.56 186 THR A N 1
ATOM 1449 C CA . THR A 1 186 ? 2.837 -19.844 6.791 1.00 90.56 186 THR A CA 1
ATOM 1450 C C . THR A 1 186 ? 3.083 -21.319 6.469 1.00 90.56 186 THR A C 1
ATOM 1452 O O . THR A 1 186 ? 3.698 -21.629 5.452 1.00 90.56 186 THR A O 1
ATOM 1455 N N . LEU A 1 187 ? 2.539 -22.227 7.290 1.00 88.94 187 LEU A N 1
ATOM 1456 C CA . LEU A 1 187 ? 2.638 -23.672 7.084 1.00 88.94 187 LEU A CA 1
ATOM 1457 C C . LEU A 1 187 ? 1.908 -24.129 5.816 1.00 88.94 187 LEU A C 1
ATOM 1459 O O . LEU A 1 187 ? 2.452 -24.934 5.068 1.00 88.94 187 LEU A O 1
ATOM 1463 N N . ALA A 1 188 ? 0.712 -23.595 5.550 1.00 88.75 188 ALA A N 1
ATOM 1464 C CA . ALA A 1 188 ? -0.076 -23.955 4.370 1.00 88.75 188 ALA A CA 1
ATOM 1465 C C . ALA A 1 188 ? 0.625 -23.600 3.048 1.00 88.75 188 ALA A C 1
ATOM 1467 O O . ALA A 1 188 ? 0.484 -24.321 2.064 1.00 88.75 188 ALA A O 1
ATOM 1468 N N . LEU A 1 189 ? 1.383 -22.502 3.026 1.00 88.19 189 LEU A N 1
ATOM 1469 C CA . LEU A 1 189 ? 2.063 -22.008 1.825 1.00 88.19 189 LEU A CA 1
ATOM 1470 C C . LEU A 1 189 ? 3.529 -22.437 1.721 1.00 88.19 189 LEU A C 1
ATOM 1472 O O . LEU A 1 189 ? 4.193 -22.086 0.750 1.00 88.19 189 LEU A O 1
ATOM 1476 N N . GLY A 1 190 ? 4.067 -23.140 2.722 1.00 85.69 190 GLY A N 1
ATOM 1477 C CA . GLY A 1 190 ? 5.497 -23.454 2.769 1.00 85.69 190 GLY A CA 1
ATOM 1478 C C . GLY A 1 190 ? 6.384 -22.203 2.765 1.00 85.69 190 GLY A C 1
ATOM 1479 O O . GLY A 1 190 ? 7.557 -22.271 2.395 1.00 85.69 190 GLY A O 1
ATOM 1480 N N . LEU A 1 191 ? 5.834 -21.052 3.172 1.00 79.75 191 LEU A N 1
ATOM 1481 C CA . LEU A 1 191 ? 6.610 -19.843 3.409 1.00 79.75 191 LEU A CA 1
ATOM 1482 C C . LEU A 1 191 ? 7.544 -20.203 4.560 1.00 79.75 191 LEU A C 1
ATOM 1484 O O . LEU A 1 191 ? 7.074 -20.641 5.602 1.00 79.75 191 LEU A O 1
ATOM 1488 N N . GLY A 1 192 ? 8.857 -20.134 4.359 1.00 69.81 192 GLY A N 1
ATOM 1489 C CA . GLY A 1 192 ? 9.824 -20.557 5.372 1.00 69.81 192 GLY A CA 1
ATOM 1490 C C . GLY A 1 192 ? 9.741 -19.745 6.677 1.00 69.81 192 GLY A C 1
ATOM 1491 O O . GLY A 1 192 ? 8.723 -19.188 7.075 1.00 69.81 192 GLY A O 1
ATOM 1492 N N . SER A 1 193 ? 10.863 -19.588 7.372 1.00 62.75 193 SER A N 1
ATOM 1493 C CA . SER A 1 193 ? 10.909 -18.829 8.634 1.00 62.75 193 SER A CA 1
ATOM 1494 C C . SER A 1 193 ? 10.661 -17.314 8.495 1.00 62.75 193 SER A C 1
ATOM 1496 O O . SER A 1 193 ? 10.733 -16.593 9.497 1.00 62.75 193 SER A O 1
ATOM 1498 N N . ASP A 1 194 ? 10.336 -16.809 7.300 1.00 67.88 194 ASP A N 1
ATOM 1499 C CA . ASP A 1 194 ? 10.116 -15.387 7.047 1.00 67.88 194 ASP A CA 1
ATOM 1500 C C . ASP A 1 194 ? 8.715 -14.922 7.480 1.00 67.88 194 ASP A C 1
ATOM 1502 O O . ASP A 1 194 ? 7.843 -14.540 6.698 1.00 67.88 194 ASP A O 1
ATOM 1506 N N . LYS A 1 195 ? 8.509 -14.917 8.802 1.00 67.06 195 LYS A N 1
ATOM 1507 C CA . LYS A 1 195 ? 7.269 -14.491 9.475 1.00 67.06 195 LYS A CA 1
ATOM 1508 C C . LYS A 1 195 ? 6.919 -13.010 9.237 1.00 67.06 195 LYS A C 1
ATOM 1510 O O . LYS A 1 195 ? 5.883 -12.537 9.713 1.00 67.06 195 LYS A O 1
ATOM 1515 N N . ARG A 1 196 ? 7.787 -12.248 8.560 1.00 81.19 196 ARG A N 1
ATOM 1516 C CA . ARG A 1 196 ? 7.613 -10.810 8.308 1.00 81.19 196 ARG A CA 1
ATOM 1517 C C . ARG A 1 196 ? 6.683 -10.533 7.139 1.00 81.19 196 ARG A C 1
ATOM 1519 O O . ARG A 1 196 ? 5.956 -9.552 7.210 1.00 81.19 196 ARG A O 1
ATOM 1526 N N . ILE A 1 197 ? 6.621 -11.424 6.149 1.00 85.38 197 ILE A N 1
ATOM 1527 C CA . ILE A 1 197 ? 5.853 -11.217 4.911 1.00 85.38 197 ILE A CA 1
ATOM 1528 C C . ILE A 1 197 ? 4.375 -10.941 5.215 1.00 85.38 197 ILE A C 1
ATOM 1530 O O . ILE A 1 197 ? 3.827 -9.928 4.784 1.00 85.38 197 ILE A O 1
ATOM 1534 N N . ILE A 1 198 ? 3.746 -11.788 6.038 1.00 89.25 198 ILE A N 1
ATOM 1535 C CA . ILE A 1 198 ? 2.338 -11.614 6.431 1.00 89.25 198 ILE A CA 1
ATOM 1536 C C . ILE A 1 198 ? 2.161 -10.332 7.258 1.00 89.25 198 ILE A C 1
ATOM 1538 O O . ILE A 1 198 ? 1.183 -9.609 7.098 1.00 89.25 198 ILE A O 1
ATOM 1542 N N . GLY A 1 199 ? 3.113 -10.022 8.144 1.00 88.88 199 GLY A N 1
ATOM 1543 C CA . GLY A 1 199 ? 3.062 -8.809 8.961 1.00 88.88 199 GLY A CA 1
ATOM 1544 C C . GLY A 1 199 ? 3.141 -7.531 8.136 1.00 88.88 199 GLY A C 1
ATOM 1545 O O . GLY A 1 199 ? 2.333 -6.631 8.344 1.00 88.88 199 GLY A O 1
ATOM 1546 N N . ASP A 1 200 ? 4.067 -7.478 7.188 1.00 88.31 200 ASP A N 1
ATOM 1547 C CA . ASP A 1 200 ? 4.264 -6.331 6.312 1.00 88.31 200 ASP A CA 1
ATOM 1548 C C . ASP A 1 200 ? 3.071 -6.159 5.356 1.00 88.31 200 ASP A C 1
ATOM 1550 O O . ASP A 1 200 ? 2.611 -5.038 5.152 1.00 88.31 200 ASP A O 1
ATOM 1554 N N . MET A 1 201 ? 2.492 -7.256 4.851 1.00 91.62 201 MET A N 1
ATOM 1555 C CA . MET A 1 201 ? 1.256 -7.225 4.057 1.00 91.62 201 MET A CA 1
ATOM 1556 C C . MET A 1 201 ? 0.069 -6.666 4.862 1.00 91.62 201 MET A C 1
ATOM 1558 O O . MET A 1 201 ? -0.655 -5.793 4.383 1.00 91.62 201 MET A O 1
ATOM 1562 N N . LEU A 1 202 ? -0.123 -7.125 6.103 1.00 92.06 202 LEU A N 1
ATOM 1563 C CA . LEU A 1 202 ? -1.195 -6.617 6.967 1.00 92.06 202 LEU A CA 1
ATOM 1564 C C . LEU A 1 202 ? -0.993 -5.144 7.331 1.00 92.06 202 LEU A C 1
ATOM 1566 O O . LEU A 1 202 ? -1.961 -4.392 7.416 1.00 92.06 202 LEU A O 1
ATOM 1570 N N . GLU A 1 203 ? 0.255 -4.711 7.519 1.00 90.06 203 GLU A N 1
ATOM 1571 C CA . GLU A 1 203 ? 0.582 -3.300 7.729 1.00 90.06 203 GLU A CA 1
ATOM 1572 C C . GLU A 1 203 ? 0.258 -2.449 6.493 1.00 90.06 203 GLU A C 1
ATOM 1574 O O . GLU A 1 203 ? -0.310 -1.365 6.639 1.00 90.06 203 GLU A O 1
ATOM 1579 N N . GLN A 1 204 ? 0.565 -2.932 5.283 1.00 89.81 204 GLN A N 1
ATOM 1580 C CA . GLN A 1 204 ? 0.205 -2.255 4.031 1.00 89.81 204 GLN A CA 1
ATOM 1581 C C . GLN A 1 204 ? -1.312 -2.083 3.908 1.00 89.81 204 GLN A C 1
ATOM 1583 O O . GLN A 1 204 ? -1.789 -0.972 3.663 1.00 89.81 204 GLN A O 1
ATOM 1588 N N . GLN A 1 205 ? -2.075 -3.148 4.157 1.00 92.44 205 GLN A N 1
ATOM 1589 C CA . GLN A 1 205 ? -3.533 -3.080 4.130 1.00 92.44 205 GLN A CA 1
ATOM 1590 C C . GLN A 1 205 ? -4.079 -2.114 5.194 1.00 92.44 205 GLN A C 1
ATOM 1592 O O . GLN A 1 205 ? -4.960 -1.303 4.893 1.00 92.44 205 GLN A O 1
ATOM 1597 N N . GLU A 1 206 ? -3.535 -2.139 6.417 1.00 91.75 206 GLU A N 1
ATOM 1598 C CA . GLU A 1 206 ? -3.976 -1.254 7.499 1.00 91.75 206 GLU A CA 1
ATOM 1599 C C . GLU A 1 206 ? -3.716 0.224 7.167 1.00 91.75 206 GLU A C 1
ATOM 1601 O O . GLU A 1 206 ? -4.564 1.078 7.440 1.00 91.75 206 GLU A O 1
ATOM 1606 N N . MET A 1 207 ? -2.579 0.535 6.539 1.00 88.69 207 MET A N 1
ATOM 1607 C CA . MET A 1 207 ? -2.260 1.891 6.082 1.00 88.69 207 MET A CA 1
ATOM 1608 C C . MET A 1 207 ? -3.271 2.404 5.061 1.00 88.69 207 MET A C 1
ATOM 1610 O O . MET A 1 207 ? -3.731 3.541 5.173 1.00 88.69 207 MET A O 1
ATOM 1614 N N . MET A 1 208 ? -3.662 1.570 4.100 1.00 88.88 208 MET A N 1
ATOM 1615 C CA . MET A 1 208 ? -4.646 1.944 3.084 1.00 88.88 208 MET A CA 1
ATOM 1616 C C . MET A 1 208 ? -6.052 2.093 3.663 1.00 88.88 208 MET A C 1
ATOM 1618 O O . MET A 1 208 ? -6.753 3.059 3.358 1.00 88.88 208 MET A O 1
ATOM 1622 N N . ALA A 1 209 ? -6.452 1.191 4.563 1.00 90.81 209 ALA A N 1
ATOM 1623 C CA . ALA A 1 209 ? -7.724 1.298 5.274 1.00 90.81 209 ALA A CA 1
ATOM 1624 C C . ALA A 1 209 ? -7.800 2.592 6.102 1.00 90.81 209 ALA A C 1
ATOM 1626 O O . ALA A 1 209 ? -8.830 3.275 6.125 1.00 90.81 209 ALA A O 1
ATOM 1627 N N . MET A 1 210 ? -6.691 2.954 6.749 1.00 89.88 210 MET A N 1
ATOM 1628 C CA . MET A 1 210 ? -6.552 4.194 7.502 1.00 89.88 210 MET A CA 1
ATOM 1629 C C . MET A 1 210 ? -6.615 5.418 6.575 1.00 89.88 210 MET A C 1
ATOM 1631 O O . MET A 1 210 ? -7.376 6.348 6.859 1.00 89.88 210 MET A O 1
ATOM 1635 N N . GLN A 1 211 ? -5.892 5.406 5.448 1.00 87.56 211 GLN A N 1
ATOM 1636 C CA . GLN A 1 211 ? -5.929 6.481 4.450 1.00 87.56 211 GLN A CA 1
ATOM 1637 C C . GLN A 1 211 ? -7.352 6.691 3.920 1.00 87.56 211 GLN A C 1
ATOM 1639 O O . GLN A 1 211 ? -7.821 7.828 3.834 1.00 87.56 211 GLN A O 1
ATOM 1644 N N . ARG A 1 212 ? -8.083 5.608 3.634 1.00 89.44 212 ARG A N 1
ATOM 1645 C CA . ARG A 1 212 ? -9.499 5.670 3.255 1.00 89.44 212 ARG A CA 1
ATOM 1646 C C . ARG A 1 212 ? -10.352 6.330 4.342 1.00 89.44 212 ARG A C 1
ATOM 1648 O O . ARG A 1 212 ? -11.164 7.204 4.055 1.00 89.44 212 ARG A O 1
ATOM 1655 N N . GLN A 1 213 ? -10.192 5.926 5.602 1.00 89.44 213 GLN A N 1
ATOM 1656 C CA . GLN A 1 213 ? -10.977 6.513 6.691 1.00 89.44 213 GLN A CA 1
ATOM 1657 C C . GLN A 1 213 ? -10.711 8.019 6.828 1.00 89.44 213 GLN A C 1
ATOM 1659 O O . GLN A 1 213 ? -11.641 8.802 7.031 1.00 89.44 213 GLN A O 1
ATOM 1664 N N . TRP A 1 214 ? -9.445 8.426 6.724 1.00 89.56 214 TRP A N 1
ATOM 1665 C CA . TRP A 1 214 ? -9.073 9.833 6.795 1.00 89.56 214 TRP A CA 1
ATOM 1666 C C . TRP A 1 214 ? -9.615 10.628 5.596 1.00 89.56 214 TRP A C 1
ATOM 1668 O O . TRP A 1 214 ? -10.231 11.669 5.802 1.00 89.56 214 TRP A O 1
ATOM 1678 N N . THR A 1 215 ? -9.491 10.119 4.369 1.00 87.25 215 THR A N 1
ATOM 1679 C CA . THR A 1 215 ? -10.020 10.794 3.166 1.00 87.25 215 THR A CA 1
ATOM 1680 C C . THR A 1 215 ? -11.537 10.967 3.211 1.00 87.25 215 THR A C 1
ATOM 1682 O O . THR A 1 215 ? -12.028 12.053 2.920 1.00 87.25 215 THR A O 1
ATOM 1685 N N . ILE A 1 216 ? -12.287 9.958 3.667 1.00 89.31 216 ILE A N 1
ATOM 1686 C CA . ILE A 1 216 ? -13.743 10.074 3.860 1.00 89.31 216 ILE A CA 1
ATOM 1687 C C . ILE A 1 216 ? -14.083 11.154 4.882 1.00 89.31 216 ILE A C 1
ATOM 1689 O O . ILE A 1 216 ? -15.007 11.933 4.665 1.00 89.31 216 ILE A O 1
ATOM 1693 N N . ARG A 1 217 ? -13.334 11.237 5.987 1.00 88.06 217 ARG A N 1
ATOM 1694 C CA . ARG A 1 217 ? -13.523 12.307 6.971 1.00 88.06 217 ARG A CA 1
ATOM 1695 C C . ARG A 1 217 ? -13.324 13.683 6.336 1.00 88.06 217 ARG A C 1
ATOM 1697 O O . ARG A 1 217 ? -14.145 14.556 6.588 1.00 88.06 217 ARG A O 1
ATOM 1704 N N . GLU A 1 218 ? -12.276 13.881 5.539 1.00 86.25 218 GLU A N 1
ATOM 1705 C CA . GLU A 1 218 ? -12.037 15.170 4.875 1.00 86.25 218 GLU A CA 1
ATOM 1706 C C . GLU A 1 218 ? -13.178 15.520 3.905 1.00 86.25 218 GLU A C 1
ATOM 1708 O O . GLU A 1 218 ? -13.682 16.642 3.944 1.00 86.25 218 GLU A O 1
ATOM 1713 N N . VAL A 1 219 ? -13.657 14.548 3.119 1.00 87.31 219 VAL A N 1
ATOM 1714 C CA . VAL A 1 219 ? -14.804 14.729 2.209 1.00 87.31 219 VAL A CA 1
ATOM 1715 C C . VAL A 1 219 ? -16.075 15.102 2.980 1.00 87.31 219 VAL A C 1
ATOM 1717 O O . VAL A 1 219 ? -16.763 16.050 2.610 1.00 87.31 219 VAL A O 1
ATOM 1720 N N . LEU A 1 220 ? -16.365 14.418 4.092 1.00 87.94 220 LEU A N 1
ATOM 1721 C CA . LEU A 1 220 ? -17.509 14.733 4.960 1.00 87.94 220 LEU A CA 1
ATOM 1722 C C . LEU A 1 220 ? -17.390 16.109 5.630 1.00 87.94 220 LEU A C 1
ATOM 1724 O O . LEU A 1 220 ? -18.399 16.714 5.977 1.00 87.94 220 LEU A O 1
ATOM 1728 N N . GLN A 1 221 ? -16.170 16.614 5.808 1.00 86.50 221 GLN A N 1
ATOM 1729 C CA . GLN A 1 221 ? -15.898 17.962 6.307 1.00 86.50 221 GLN A CA 1
ATOM 1730 C C . GLN A 1 221 ? -15.936 19.031 5.201 1.00 86.50 221 GLN A C 1
ATOM 1732 O O . GLN A 1 221 ? -15.605 20.186 5.465 1.00 86.50 221 GLN A O 1
ATOM 1737 N N . GLY A 1 222 ? -16.317 18.665 3.972 1.00 83.56 222 GLY A N 1
ATOM 1738 C CA . GLY A 1 222 ? -16.390 19.575 2.827 1.00 83.56 222 GLY A CA 1
ATOM 1739 C C . GLY A 1 222 ? -15.025 19.966 2.258 1.00 83.56 222 GLY A C 1
ATOM 1740 O O . GLY A 1 222 ? -14.927 20.928 1.499 1.00 83.56 222 GLY A O 1
ATOM 1741 N N . ARG A 1 223 ? -13.955 19.251 2.623 1.00 82.62 223 ARG A N 1
ATOM 1742 C CA . ARG A 1 223 ? -12.607 19.493 2.103 1.00 82.62 223 ARG A CA 1
ATOM 1743 C C . ARG A 1 223 ? -12.371 18.655 0.850 1.00 82.62 223 ARG A C 1
ATOM 1745 O O . ARG A 1 223 ? -12.821 17.516 0.752 1.00 82.62 223 ARG A O 1
ATOM 1752 N N . GLY A 1 224 ? -11.639 19.221 -0.109 1.00 82.94 224 GLY A N 1
ATOM 1753 C CA . GLY A 1 224 ? -11.296 18.528 -1.352 1.00 82.94 224 GLY A CA 1
ATOM 1754 C C . GLY A 1 224 ? -10.404 17.306 -1.116 1.00 82.94 224 GLY A C 1
ATOM 1755 O O . GLY A 1 224 ? -9.537 17.327 -0.234 1.00 82.94 224 GLY A O 1
ATOM 1756 N N . VAL A 1 225 ? -10.604 16.268 -1.932 1.00 84.62 225 VAL A N 1
ATOM 1757 C CA . VAL A 1 225 ? -9.765 15.060 -1.968 1.00 84.62 225 VAL A CA 1
ATOM 1758 C C . VAL A 1 225 ? -8.334 15.457 -2.352 1.00 84.62 225 VAL A C 1
ATOM 1760 O O . VAL A 1 225 ? -8.172 16.236 -3.292 1.00 84.62 225 VAL A O 1
ATOM 1763 N N . PRO A 1 226 ? -7.299 14.969 -1.646 1.00 83.88 226 PRO A N 1
ATOM 1764 C CA . PRO A 1 226 ? -5.920 15.268 -2.016 1.00 83.88 226 PRO A CA 1
ATOM 1765 C C . PRO A 1 226 ? -5.599 14.685 -3.391 1.00 83.88 226 PRO A C 1
ATOM 1767 O O . PRO A 1 226 ? -5.934 13.534 -3.677 1.00 83.88 226 PRO A O 1
ATOM 1770 N N . VAL A 1 227 ? -4.927 15.476 -4.222 1.00 82.75 227 VAL A N 1
ATOM 1771 C CA . VAL A 1 227 ? -4.550 15.064 -5.583 1.00 82.75 227 VAL A CA 1
ATOM 1772 C C . VAL A 1 227 ? -3.158 14.441 -5.586 1.00 82.75 227 VAL A C 1
ATOM 1774 O O . VAL A 1 227 ? -2.895 13.509 -6.337 1.00 82.75 227 VAL A O 1
ATOM 1777 N N . THR A 1 228 ? -2.278 14.903 -4.695 1.00 83.81 228 THR A N 1
ATOM 1778 C CA . THR A 1 228 ? -0.898 14.413 -4.600 1.00 83.81 228 THR A CA 1
ATOM 1779 C C . THR A 1 228 ? -0.641 13.682 -3.286 1.00 83.81 228 THR A C 1
ATOM 1781 O O . THR A 1 228 ? -1.253 13.957 -2.248 1.00 83.81 228 THR A O 1
ATOM 1784 N N . ASN A 1 229 ? 0.320 12.758 -3.316 1.00 84.06 229 ASN A N 1
ATOM 1785 C CA . ASN A 1 229 ? 0.731 12.014 -2.126 1.00 84.06 229 ASN A CA 1
ATOM 1786 C C . ASN A 1 229 ? 1.332 12.942 -1.053 1.00 84.06 229 ASN A C 1
ATOM 1788 O O . ASN A 1 229 ? 1.057 12.791 0.137 1.00 84.06 229 ASN A O 1
ATOM 1792 N N . GLU A 1 230 ? 2.112 13.947 -1.462 1.00 85.31 230 GLU A N 1
ATOM 1793 C CA . GLU A 1 230 ? 2.727 14.888 -0.521 1.00 85.31 230 GLU A CA 1
ATOM 1794 C C . GLU A 1 230 ? 1.681 15.757 0.183 1.00 85.31 230 GLU A C 1
ATOM 1796 O O . GLU A 1 230 ? 1.729 15.932 1.401 1.00 85.31 230 GLU A O 1
ATOM 1801 N N . GLU A 1 231 ? 0.675 16.226 -0.554 1.00 86.25 231 GLU A N 1
ATOM 1802 C CA . GLU A 1 231 ? -0.456 16.938 0.030 1.00 86.25 231 GLU A CA 1
ATOM 1803 C C . GLU A 1 231 ? -1.203 16.070 1.049 1.00 86.25 231 GLU A C 1
ATOM 1805 O O . GLU A 1 231 ? -1.489 16.525 2.161 1.00 86.25 231 GLU A O 1
ATOM 1810 N N . ALA A 1 232 ? -1.480 14.808 0.711 1.00 85.44 232 ALA A N 1
ATOM 1811 C CA . ALA A 1 232 ? -2.113 13.875 1.636 1.00 85.44 232 ALA A CA 1
ATOM 1812 C C . ALA A 1 232 ? -1.269 13.689 2.907 1.00 85.44 232 ALA A C 1
ATOM 1814 O O . ALA A 1 232 ? -1.805 13.741 4.016 1.00 85.44 232 ALA A O 1
ATOM 1815 N N . ARG A 1 233 ? 0.054 13.541 2.768 1.00 85.94 233 ARG A N 1
ATOM 1816 C CA . ARG A 1 233 ? 0.996 13.393 3.887 1.00 85.94 233 ARG A CA 1
ATOM 1817 C C . ARG A 1 233 ? 0.986 14.609 4.813 1.00 85.94 233 ARG A C 1
ATOM 1819 O O . ARG A 1 233 ? 0.870 14.446 6.029 1.00 85.94 233 ARG A O 1
ATOM 1826 N N . ILE A 1 234 ? 1.062 15.817 4.254 1.00 86.88 234 ILE A N 1
ATOM 1827 C CA . ILE A 1 234 ? 1.043 17.072 5.020 1.00 86.88 234 ILE A CA 1
ATOM 1828 C C . ILE A 1 234 ? -0.297 17.231 5.746 1.00 86.88 234 ILE A C 1
ATOM 1830 O O . ILE A 1 234 ? -0.330 17.482 6.953 1.00 86.88 234 ILE A O 1
ATOM 1834 N N . ARG A 1 235 ? -1.419 17.036 5.043 1.00 88.06 235 ARG A N 1
ATOM 1835 C CA . ARG A 1 235 ? -2.756 17.195 5.632 1.00 88.06 235 ARG A CA 1
ATOM 1836 C C . ARG A 1 235 ? -3.034 16.156 6.724 1.00 88.06 235 ARG A C 1
ATOM 1838 O O . ARG A 1 235 ? -3.564 16.522 7.777 1.00 88.06 235 ARG A O 1
ATOM 1845 N N . MET A 1 236 ? -2.629 14.898 6.526 1.00 86.75 236 MET A N 1
ATOM 1846 C CA . MET A 1 236 ? -2.704 13.853 7.557 1.00 86.75 236 MET A CA 1
ATOM 1847 C C . MET A 1 236 ? -1.844 14.189 8.779 1.00 86.75 236 MET A C 1
ATOM 1849 O O . MET A 1 236 ? -2.274 13.947 9.905 1.00 86.75 236 MET A O 1
ATOM 1853 N N . GLY A 1 237 ? -0.663 14.781 8.579 1.00 85.38 237 GLY A N 1
ATOM 1854 C CA . GLY A 1 237 ? 0.193 15.261 9.666 1.00 85.38 237 GLY A CA 1
ATOM 1855 C C . GLY A 1 237 ? -0.442 16.392 10.479 1.00 85.38 237 GLY A C 1
ATOM 1856 O O . GLY A 1 237 ? -0.374 16.376 11.706 1.00 85.38 237 GLY A O 1
ATOM 1857 N N . ASN A 1 238 ? -1.114 17.329 9.807 1.00 87.62 238 ASN A N 1
ATOM 1858 C CA . ASN A 1 238 ? -1.756 18.481 10.447 1.00 87.62 238 ASN A CA 1
ATOM 1859 C C . ASN A 1 238 ? -3.081 18.130 11.137 1.00 87.62 238 ASN A C 1
ATOM 1861 O O . ASN A 1 238 ? -3.456 18.753 12.127 1.00 87.62 238 ASN A O 1
ATOM 1865 N N . SER A 1 239 ? -3.813 17.144 10.613 1.00 85.81 239 SER A N 1
ATOM 1866 C CA . SER A 1 239 ? -5.156 16.784 11.086 1.00 85.81 239 SER A CA 1
ATOM 1867 C C . SER A 1 239 ? -5.347 15.270 11.280 1.00 85.81 239 SER A C 1
ATOM 1869 O O . SER A 1 239 ? -6.291 14.672 10.748 1.00 85.81 239 SER A O 1
ATOM 1871 N N . PRO A 1 240 ? -4.488 14.616 12.083 1.00 86.88 240 PRO A N 1
ATOM 1872 C CA . PRO A 1 240 ? -4.460 13.164 12.164 1.00 86.88 240 PRO A CA 1
ATOM 1873 C C . PRO A 1 240 ? -5.723 12.594 12.820 1.00 86.88 240 PRO A C 1
ATOM 1875 O O . PRO A 1 240 ? -6.302 13.176 13.742 1.00 86.88 240 PRO A O 1
ATOM 1878 N N . THR A 1 241 ? -6.150 11.409 12.380 1.00 88.00 241 THR A N 1
ATOM 1879 C CA . THR A 1 241 ? -7.148 10.615 13.116 1.00 88.00 241 THR A CA 1
ATOM 1880 C C . THR A 1 241 ? -6.489 9.879 14.284 1.00 88.00 241 THR A C 1
ATOM 1882 O O . THR A 1 241 ? -5.287 9.606 14.279 1.00 88.00 241 THR A O 1
ATOM 1885 N N . LYS A 1 242 ? -7.279 9.470 15.288 1.00 89.75 242 LYS A N 1
ATOM 1886 C CA . LYS A 1 242 ? -6.778 8.600 16.372 1.00 89.75 242 LYS A CA 1
ATOM 1887 C C . LYS A 1 242 ? -6.146 7.312 15.823 1.00 89.75 242 LYS A C 1
ATOM 1889 O O . LYS A 1 242 ? -5.146 6.844 16.366 1.00 89.75 242 LYS A O 1
ATOM 1894 N N . TRP A 1 243 ? -6.716 6.754 14.749 1.00 89.12 243 TRP A N 1
ATOM 1895 C CA . TRP A 1 243 ? -6.179 5.562 14.094 1.00 89.12 243 TRP A CA 1
ATOM 1896 C C . TRP A 1 243 ? -4.837 5.856 13.411 1.00 89.12 243 TRP A C 1
ATOM 1898 O O . TRP A 1 243 ? -3.878 5.136 13.681 1.00 89.12 243 TRP A O 1
ATOM 1908 N N . TYR A 1 244 ? -4.722 6.960 12.662 1.00 88.12 244 TYR A N 1
ATOM 1909 C CA . TYR A 1 244 ? -3.455 7.413 12.071 1.00 88.12 244 TYR A CA 1
ATOM 1910 C C . TYR A 1 244 ? -2.347 7.516 13.124 1.00 88.12 244 TYR A C 1
ATOM 1912 O O . TYR A 1 244 ? -1.295 6.897 12.981 1.00 88.12 244 TYR A O 1
ATOM 1920 N N . VAL A 1 245 ? -2.602 8.211 14.241 1.00 88.38 245 VAL A N 1
ATOM 1921 C CA . VAL A 1 245 ? -1.609 8.360 15.321 1.00 88.38 245 VAL A CA 1
ATOM 1922 C C . VAL A 1 245 ? -1.175 6.999 15.869 1.00 88.38 245 VAL A C 1
ATOM 1924 O O . VAL A 1 245 ? 0.013 6.771 16.102 1.00 88.38 245 VAL A O 1
ATOM 1927 N N . LYS A 1 246 ? -2.120 6.071 16.065 1.00 89.88 246 LYS A N 1
ATOM 1928 C CA . LYS A 1 246 ? -1.826 4.722 16.566 1.00 89.88 246 LYS A CA 1
ATOM 1929 C C . LYS A 1 246 ? -0.950 3.932 15.589 1.00 89.88 246 LYS A C 1
ATOM 1931 O O . LYS A 1 246 ? 0.017 3.309 16.027 1.00 89.88 246 LYS A O 1
ATOM 1936 N N . VAL A 1 247 ? -1.271 3.965 14.296 1.00 88.06 247 VAL A N 1
ATOM 1937 C CA . VAL A 1 247 ? -0.522 3.255 13.248 1.00 88.06 247 VAL A CA 1
ATOM 1938 C C . VAL A 1 247 ? 0.885 3.832 13.120 1.00 88.06 247 VAL A C 1
ATOM 1940 O O . VAL A 1 247 ? 1.858 3.093 13.274 1.00 88.06 247 VAL A O 1
ATOM 1943 N N . MET A 1 248 ? 1.004 5.153 12.972 1.00 86.50 248 MET A N 1
ATOM 1944 C CA . MET A 1 248 ? 2.296 5.829 12.834 1.00 86.50 248 MET A CA 1
ATOM 1945 C C . MET A 1 248 ? 3.193 5.612 14.052 1.00 86.50 248 MET A C 1
ATOM 1947 O O . MET A 1 248 ? 4.390 5.374 13.907 1.00 86.50 248 MET A O 1
ATOM 1951 N N . ARG A 1 249 ? 2.623 5.599 15.264 1.00 87.31 249 ARG A N 1
ATOM 1952 C CA . ARG A 1 249 ? 3.378 5.282 16.481 1.00 87.31 249 ARG A CA 1
ATOM 1953 C C . ARG A 1 249 ? 3.902 3.845 16.480 1.00 87.31 249 ARG A C 1
ATOM 1955 O O . ARG A 1 249 ? 5.037 3.627 16.896 1.00 87.31 249 ARG A O 1
ATOM 1962 N N . ARG A 1 250 ? 3.112 2.862 16.026 1.00 88.00 250 ARG A N 1
ATOM 1963 C CA . ARG A 1 250 ? 3.585 1.469 15.899 1.00 88.00 250 ARG A CA 1
ATOM 1964 C C . ARG A 1 250 ? 4.723 1.359 14.888 1.00 88.00 250 ARG A C 1
ATOM 1966 O O . ARG A 1 250 ? 5.734 0.740 15.209 1.00 88.00 250 ARG A O 1
ATOM 1973 N N . MET A 1 251 ? 4.597 2.010 13.732 1.00 85.00 251 MET A N 1
ATOM 1974 C CA . MET A 1 251 ? 5.651 2.039 12.713 1.00 85.00 251 MET A CA 1
ATOM 1975 C C . MET A 1 251 ? 6.931 2.698 13.229 1.00 85.00 251 MET A C 1
ATOM 1977 O O . MET A 1 251 ? 8.019 2.147 13.079 1.00 85.00 251 MET A O 1
ATOM 1981 N N . GLN A 1 252 ? 6.807 3.831 13.924 1.00 86.06 252 GLN A N 1
ATOM 1982 C CA . GLN A 1 252 ? 7.945 4.494 14.551 1.00 86.06 252 GLN A CA 1
ATOM 1983 C C . GLN A 1 252 ? 8.646 3.559 15.545 1.00 86.06 252 GLN A C 1
ATOM 1985 O O . GLN A 1 252 ? 9.859 3.401 15.479 1.00 86.06 252 GLN A O 1
ATOM 1990 N N . ILE A 1 253 ? 7.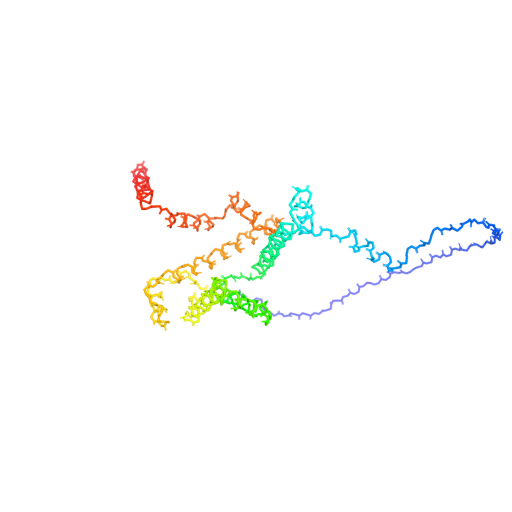895 2.876 16.417 1.00 85.62 253 ILE A N 1
ATOM 1991 C CA . ILE A 1 253 ? 8.453 1.920 17.389 1.00 85.62 253 ILE A CA 1
ATOM 1992 C C . ILE A 1 253 ? 9.140 0.732 16.697 1.00 85.62 253 ILE A C 1
ATOM 1994 O O . ILE A 1 253 ? 10.189 0.290 17.171 1.00 85.62 253 ILE A O 1
ATOM 1998 N N . LYS A 1 254 ? 8.585 0.222 15.589 1.00 83.38 254 LYS A N 1
ATOM 1999 C CA . LYS A 1 254 ? 9.187 -0.859 14.786 1.00 83.38 254 LYS A CA 1
ATOM 2000 C C . LYS A 1 254 ? 10.558 -0.442 14.239 1.00 83.38 254 LYS A C 1
ATOM 2002 O O . LYS A 1 254 ? 11.507 -1.218 14.341 1.00 83.38 254 LYS A O 1
ATOM 2007 N N . ASN A 1 255 ? 10.669 0.802 13.773 1.00 83.69 255 ASN A N 1
ATOM 2008 C CA . ASN A 1 255 ? 11.891 1.367 13.189 1.00 83.69 255 ASN A CA 1
ATOM 2009 C C . ASN A 1 255 ? 12.908 1.872 14.229 1.00 83.69 255 ASN A C 1
ATOM 2011 O O . ASN A 1 255 ? 14.055 2.150 13.888 1.00 83.69 255 ASN A O 1
ATOM 2015 N N . MET A 1 256 ? 12.524 1.989 15.503 1.00 86.19 256 MET A N 1
ATOM 2016 C CA . MET A 1 256 ? 13.434 2.410 16.570 1.00 86.19 256 MET A CA 1
ATOM 2017 C C . MET A 1 256 ? 14.487 1.342 16.887 1.00 86.19 256 MET A C 1
ATOM 2019 O O . MET A 1 256 ? 14.215 0.133 16.891 1.00 86.19 256 MET A O 1
ATOM 2023 N N . THR A 1 257 ? 15.679 1.796 17.280 1.00 87.00 257 THR A N 1
ATOM 2024 C CA . THR A 1 257 ? 16.716 0.910 17.820 1.00 87.00 257 THR A CA 1
ATOM 2025 C C . THR A 1 257 ? 16.252 0.261 19.127 1.00 87.00 257 THR A C 1
ATOM 2027 O O . THR A 1 257 ? 15.370 0.770 19.828 1.00 87.00 257 THR A O 1
ATOM 2030 N N . PHE A 1 258 ? 16.867 -0.863 19.505 1.00 83.44 258 PHE A N 1
ATOM 2031 C CA . PHE A 1 258 ? 16.583 -1.505 20.792 1.00 83.44 258 PHE A CA 1
ATOM 2032 C C . PHE A 1 258 ? 16.816 -0.553 21.979 1.00 83.44 258 PHE A C 1
ATOM 2034 O O . PHE A 1 258 ? 16.008 -0.504 22.909 1.00 83.44 258 PHE A O 1
ATOM 2041 N N . LYS A 1 259 ? 17.889 0.253 21.926 1.00 85.38 259 LYS A N 1
ATOM 2042 C CA . LYS A 1 259 ? 18.220 1.245 22.962 1.00 85.38 259 LYS A CA 1
ATOM 2043 C C . LYS A 1 259 ? 17.095 2.270 23.127 1.00 85.38 259 LYS A C 1
ATOM 2045 O O . LYS A 1 259 ? 16.682 2.545 24.255 1.00 85.38 259 LYS A O 1
ATOM 2050 N N . ASP A 1 260 ? 16.556 2.779 22.025 1.00 84.56 260 ASP A N 1
ATOM 2051 C CA . ASP A 1 260 ? 15.495 3.789 22.062 1.00 84.56 260 ASP A CA 1
ATOM 2052 C C . ASP A 1 260 ? 14.150 3.195 22.487 1.00 84.56 260 ASP A C 1
ATOM 2054 O O . ASP A 1 260 ? 13.424 3.806 23.274 1.00 84.56 260 ASP A O 1
ATOM 2058 N N . ARG A 1 261 ? 13.842 1.961 22.062 1.00 82.25 261 ARG A N 1
ATOM 2059 C CA . ARG A 1 261 ? 12.661 1.227 22.544 1.00 82.25 261 ARG A CA 1
ATOM 2060 C C . ARG A 1 261 ? 12.711 1.010 24.054 1.00 82.25 261 ARG A C 1
ATOM 2062 O O . ARG A 1 261 ? 11.719 1.252 24.741 1.00 82.25 261 ARG A O 1
ATOM 2069 N N . ARG A 1 262 ? 13.873 0.623 24.590 1.00 80.19 262 ARG A N 1
ATOM 2070 C CA . ARG A 1 262 ? 14.077 0.439 26.035 1.00 80.19 262 ARG A CA 1
ATOM 2071 C C . ARG A 1 262 ? 13.896 1.751 26.805 1.00 80.19 262 ARG A C 1
ATOM 2073 O O . ARG A 1 262 ? 13.239 1.753 27.846 1.00 80.19 262 ARG A O 1
ATOM 2080 N N . LYS A 1 263 ? 14.412 2.873 26.289 1.00 83.06 263 LYS A N 1
ATOM 2081 C CA . LYS A 1 263 ? 14.191 4.212 26.870 1.00 83.06 263 LYS A CA 1
ATOM 2082 C C . LYS A 1 263 ? 12.708 4.593 26.879 1.00 83.06 263 LYS A C 1
ATOM 2084 O O . LYS A 1 263 ? 12.201 5.017 27.917 1.00 83.06 263 LYS A O 1
ATOM 2089 N N . LEU A 1 264 ? 12.003 4.395 25.763 1.00 81.44 264 LEU A N 1
ATOM 2090 C CA . LEU A 1 264 ? 10.569 4.676 25.648 1.00 81.44 264 LEU A CA 1
ATOM 2091 C C . LEU A 1 264 ? 9.743 3.830 26.629 1.00 81.44 264 LEU A C 1
ATOM 2093 O O . LEU A 1 264 ? 8.827 4.344 27.274 1.00 81.44 264 LEU A O 1
ATOM 2097 N N . TRP A 1 265 ? 10.085 2.548 26.776 1.00 76.88 265 TRP A N 1
ATOM 2098 C CA . TRP A 1 265 ? 9.443 1.650 27.734 1.00 76.88 265 TRP A CA 1
ATOM 2099 C C . TRP A 1 265 ? 9.660 2.110 29.179 1.00 76.88 265 TRP A C 1
ATOM 2101 O O . TRP A 1 265 ? 8.695 2.229 29.933 1.00 76.88 265 TRP A O 1
ATOM 2111 N N . MET A 1 266 ? 10.894 2.474 29.548 1.00 76.38 266 MET A N 1
ATOM 2112 C CA . MET A 1 266 ? 11.191 3.025 30.874 1.00 76.38 266 MET A CA 1
ATOM 2113 C C . MET A 1 266 ? 10.453 4.344 31.142 1.00 76.38 266 MET A C 1
ATOM 2115 O O . MET A 1 266 ? 9.941 4.550 32.242 1.00 76.38 266 MET A O 1
ATOM 2119 N N . TYR A 1 267 ? 10.362 5.230 30.149 1.00 75.06 267 TYR A N 1
ATOM 2120 C CA . TYR A 1 267 ? 9.640 6.498 30.268 1.00 75.06 267 TYR A CA 1
ATOM 2121 C C . TYR A 1 267 ? 8.132 6.283 30.474 1.00 75.06 267 TYR A C 1
ATOM 2123 O O . TYR A 1 267 ? 7.549 6.834 31.409 1.00 75.06 267 TYR A O 1
ATOM 2131 N N . ASN A 1 268 ? 7.507 5.421 29.665 1.00 74.88 268 ASN A N 1
ATOM 2132 C CA . ASN A 1 268 ? 6.088 5.087 29.811 1.00 74.88 268 ASN A CA 1
ATOM 2133 C C . ASN A 1 268 ? 5.805 4.339 31.124 1.00 74.88 268 ASN A C 1
ATOM 2135 O O . ASN A 1 268 ? 4.800 4.613 31.774 1.00 74.88 268 ASN A O 1
ATOM 2139 N N . GLY A 1 269 ? 6.706 3.453 31.561 1.00 68.81 269 GLY A N 1
ATOM 2140 C CA . GLY A 1 269 ? 6.610 2.766 32.852 1.00 68.81 269 GLY A CA 1
ATOM 2141 C C . GLY A 1 269 ? 6.660 3.729 34.042 1.00 68.81 269 GLY A C 1
ATOM 2142 O O . GLY A 1 269 ? 5.862 3.605 34.970 1.00 68.81 269 GLY A O 1
ATOM 2143 N N . LYS A 1 270 ? 7.527 4.750 33.989 1.00 61.75 270 LYS A N 1
ATOM 2144 C CA . LYS A 1 270 ? 7.578 5.828 34.994 1.00 61.75 270 LYS A CA 1
ATOM 2145 C C . LYS A 1 270 ? 6.315 6.694 34.980 1.00 61.75 270 LYS A C 1
ATOM 2147 O O . LYS A 1 270 ? 5.812 7.045 36.044 1.00 61.75 270 LYS A O 1
ATOM 2152 N N . LYS A 1 271 ? 5.776 7.012 33.798 1.00 60.06 271 LYS A N 1
ATOM 2153 C CA . LYS A 1 271 ? 4.547 7.812 33.651 1.00 60.06 271 LYS A CA 1
ATOM 2154 C C . LYS A 1 271 ? 3.308 7.063 34.160 1.00 60.06 271 LYS A C 1
ATOM 2156 O O . LYS A 1 271 ? 2.490 7.652 34.855 1.00 60.06 271 LYS A O 1
ATOM 2161 N N . ASN A 1 272 ? 3.222 5.757 33.896 1.00 60.00 272 ASN A N 1
ATOM 2162 C CA . ASN A 1 272 ? 2.141 4.899 34.388 1.00 60.00 272 ASN A CA 1
ATOM 2163 C C . ASN A 1 272 ? 2.213 4.659 35.902 1.00 60.00 272 ASN A C 1
ATOM 2165 O O . ASN A 1 272 ? 1.166 4.569 36.534 1.00 60.00 272 ASN A O 1
ATOM 2169 N N . LYS A 1 273 ? 3.416 4.588 36.494 1.00 57.59 273 LYS A N 1
ATOM 2170 C CA . LYS A 1 273 ? 3.567 4.583 37.960 1.00 57.59 273 LYS A CA 1
ATOM 2171 C C . LYS A 1 273 ? 3.069 5.894 38.569 1.00 57.59 273 LYS A C 1
ATOM 2173 O O . LYS A 1 273 ? 2.156 5.855 39.378 1.00 57.59 273 LYS A O 1
ATOM 2178 N N . ARG A 1 274 ? 3.535 7.044 38.066 1.00 57.00 274 ARG A N 1
ATOM 2179 C CA . ARG A 1 274 ? 3.081 8.365 38.543 1.00 57.00 274 ARG A CA 1
ATOM 2180 C C . ARG A 1 274 ? 1.569 8.574 38.410 1.00 57.00 274 ARG A C 1
ATOM 2182 O O . ARG A 1 274 ? 0.974 9.145 39.309 1.00 57.00 274 ARG A O 1
ATOM 2189 N N . ALA A 1 275 ? 0.952 8.101 37.325 1.00 57.34 275 ALA A N 1
ATOM 2190 C CA . ALA A 1 275 ? -0.498 8.190 37.130 1.00 57.34 275 ALA A CA 1
ATOM 2191 C C . ALA A 1 275 ? -1.296 7.279 38.083 1.00 57.34 275 ALA A C 1
ATOM 2193 O O . ALA A 1 275 ? -2.398 7.639 38.485 1.00 57.34 275 ALA A O 1
ATOM 2194 N N . LYS A 1 276 ? -0.749 6.111 38.453 1.00 57.56 276 LYS A N 1
ATOM 2195 C CA . LYS A 1 276 ? -1.331 5.248 39.493 1.00 57.56 276 LYS A CA 1
ATOM 2196 C C . LYS A 1 276 ? -1.177 5.863 40.879 1.00 57.56 276 LYS A C 1
ATOM 2198 O O . LYS A 1 276 ? -2.111 5.787 41.666 1.00 57.56 276 LYS A O 1
ATOM 2203 N N . ASP A 1 277 ? -0.038 6.495 41.143 1.00 53.19 277 ASP A N 1
ATOM 2204 C CA . ASP A 1 277 ? 0.214 7.161 42.416 1.00 53.19 277 ASP A CA 1
ATOM 2205 C C . ASP A 1 277 ? -0.747 8.346 42.586 1.00 53.19 277 ASP A C 1
ATOM 2207 O O . ASP A 1 277 ? -1.421 8.422 43.601 1.00 53.19 277 ASP A O 1
ATOM 2211 N N . THR A 1 278 ? -0.945 9.198 41.573 1.00 55.28 278 THR A N 1
ATOM 2212 C CA . THR A 1 278 ? -1.904 10.320 41.655 1.00 55.28 278 THR A CA 1
ATOM 2213 C C . THR A 1 278 ? -3.376 9.897 41.655 1.00 55.28 278 THR A C 1
ATOM 2215 O O . THR A 1 278 ? -4.206 10.624 42.189 1.00 55.28 278 THR A O 1
ATOM 2218 N N . ALA A 1 279 ? -3.721 8.739 41.084 1.00 52.53 279 ALA A N 1
ATOM 2219 C CA . ALA A 1 279 ? -5.076 8.180 41.154 1.00 52.53 279 ALA A CA 1
ATOM 2220 C C . ALA A 1 279 ? -5.397 7.531 42.512 1.00 52.53 279 ALA A C 1
ATOM 2222 O O . ALA A 1 279 ? -6.562 7.284 42.795 1.00 52.53 279 ALA A O 1
ATOM 2223 N N . ARG A 1 280 ? -4.383 7.259 43.347 1.00 48.34 280 ARG A N 1
ATOM 2224 C CA . ARG A 1 280 ? -4.541 6.706 44.703 1.00 48.34 280 ARG A CA 1
ATOM 2225 C C . ARG A 1 280 ? -4.774 7.784 45.775 1.00 48.34 280 ARG A C 1
ATOM 2227 O O . ARG A 1 280 ? -5.044 7.438 46.916 1.00 48.34 280 ARG A O 1
ATOM 2234 N N . TRP A 1 281 ? -4.659 9.062 45.406 1.00 46.91 281 TRP A N 1
ATOM 2235 C CA . TRP A 1 281 ? -4.846 10.235 46.277 1.00 46.91 281 TRP A CA 1
ATOM 2236 C C . TRP A 1 281 ? -6.110 11.051 45.923 1.00 46.91 281 TRP A C 1
ATOM 2238 O O . TRP A 1 281 ? -6.135 12.268 46.099 1.00 46.91 281 TRP A O 1
ATOM 2248 N N . LYS A 1 282 ? -7.150 10.397 45.401 1.00 39.25 282 LYS A N 1
ATOM 2249 C CA . LYS A 1 282 ? -8.519 10.922 45.283 1.00 39.25 282 LYS A CA 1
ATOM 2250 C C . LYS A 1 282 ? -9.487 9.888 45.831 1.00 39.25 282 LYS A C 1
ATOM 2252 O O . LYS A 1 282 ? -10.524 10.324 46.365 1.00 39.25 282 LYS A O 1
#

Organism: NCBI:txid33657

InterPro domains:
  IPR036891 Signal recognition particle, SRP54 subunit, M-domain superfamily [SSF47446] (75-209)

Secondary structure (DSSP, 8-state):
-----------------------------------PPPPPPPPHHHHHHHHHHHS---HHHHHHHHHHHTT--HHHHHHHHHHHHHHHHHHHHHHHHHHHHHHSS---HHHHHHHHHHHHHHHHHH--HHHHHHHHHHHHTT--HHHHHHHHHHHHHHHHHHHHTS-HHHHH-GGG--HHHHHHHHHHHT--S-THHHHHHHHHHHHHHHHHHHHHHHHHTTPPPPSSHHHHHHHHHHS--HHHHHHHHHHHHHHS-HHHHHHHHHHHHHHHHHHHHHHTT-